Protein AF-A0A1D1VV83-F1 (afdb_monomer)

Nearest PDB structures (foldseek):
  3kta-assembly1_A  TM=8.709E-01  e=7.675E-10  Pyrococcus furiosus

Solvent-accessible surface area (backbone atoms only — not comparable to full-atom values): 13762 Å² total; per-residue (Å²): 140,79,90,82,88,80,77,77,85,80,78,67,92,72,84,72,84,72,80,82,75,82,77,78,80,78,82,62,55,94,58,70,50,73,47,36,58,42,34,39,37,45,25,28,38,53,75,46,58,59,68,63,63,60,100,81,53,92,64,77,71,81,64,49,78,46,78,49,59,48,81,75,76,87,90,84,78,68,89,88,76,33,69,67,48,53,55,47,48,52,36,44,50,54,59,41,57,50,65,77,66,77,70,29,92,46,63,30,61,43,29,26,76,67,40,92,50,63,48,17,43,34,35,38,31,25,30,25,79,92,34,99,78,44,42,47,38,35,33,32,39,35,27,45,63,53,94,40,101,85,48,68,49,55,49,37,26,52,73,85,41,80,44,56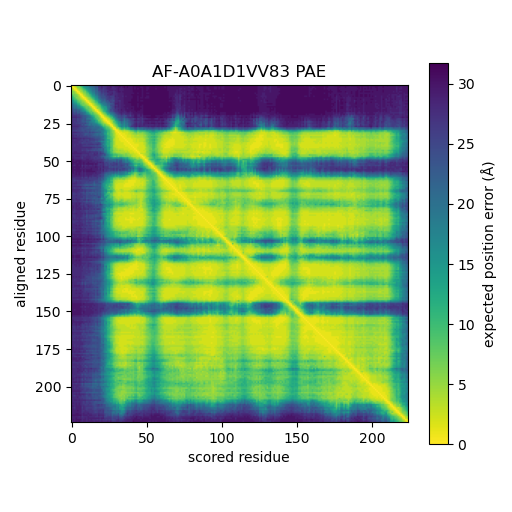,69,67,61,53,41,49,48,36,38,73,78,45,57,46,51,46,83,34,55,85,81,38,73,49,86,94,43,54,64,64,58,72,69,47,50,74,71,55,50,50,54,38,50,58,68,69,47,79,79,75,58,78,85,73,66,76,80,82,85,128

InterPro domains:
  IPR003395 RecF/RecN/SMC, N-terminal [PF02463] (66-184)
  IPR027417 P-loop containing nucleoside triphosphate hydrolase [G3DSA:3.40.50.300] (37-211)
  IPR027417 P-loop containing nucleoside triphosphate hydrolase [SSF52540] (37-205)

Organism: Ramazzottius varieornatus (NCBI:txid947166)

Sequence (224 aa):
MEEGNGTLPMEADDDVDTKGDIKLFIHSSPVFKKGAIKRLAIRNFLTFGETQPGPSSRKAPAPLYFYFEPSINIISGPNGFGKSSIVNAIALCCGSRAKFLRRGNVYGDLVKRGAGIDRAEIELTLHNPDHPKGQTRFARTIYRQSKNERTPNNEFFINGKPKKFHEYRARLKEEFRIVPENLSLFLLQDRIADLFDLKPFELLKCAEQSVPAPPPSLRRGFAA

Secondary structure (DSSP, 8-state):
------------------TT---------SSPPTT-EEEEEEESBTTBS-S---TT--SPPPPEEEE--SS-------TTSSHHHHHHHHHHHTT--GGGGTS-SSGGGGBPSSSS--EEEEEEEEE-TTSTTSEEEEEEEEESS-SSTTS-SEEEEETTEEE-HHHHHHHHHHHH---TT-TTT---GGGHHHHHTS-HHHHHHHHHHHSPPPPGGGGSSS--

pLDDT: mean 76.12, std 19.25, range [31.31, 97.62]

Foldseek 3Di:
DDDDDDDDPPPDPPPPPPDDDDPPPPPFPQDADFFRWAKKWKFQFDLDYDLDDDPPDPDGTGTDMDGDGTDDDDDDDDPPNCPLSVLVLVLVLLLDDPVVSVQDPALLSGGHPNRPDQKMKMKIWGQDCPDPVRIKIKMKMAGNDPPDPPRPRMWIDIPNHTDDSVVSNCCSCVRNLRDCPLCVRHPRPVCPVVLVVDDPVSPVVSVCSVDPDPDPVVVPDPDD

Mean predicted aligned error: 12.55 Å

Structure (mmCIF, N/CA/C/O backbone):
data_AF-A0A1D1VV83-F1
#
_entry.id   AF-A0A1D1VV83-F1
#
loop_
_atom_site.group_PDB
_atom_site.id
_atom_site.type_symbol
_atom_site.label_atom_id
_atom_site.label_alt_id
_atom_site.label_comp_id
_atom_site.label_asym_id
_atom_site.label_entity_id
_atom_site.label_seq_id
_atom_site.pdbx_PDB_ins_code
_atom_site.Cartn_x
_atom_site.Cartn_y
_atom_site.Cartn_z
_atom_site.occupancy
_atom_site.B_iso_or_equiv
_atom_site.auth_seq_id
_atom_site.auth_comp_id
_atom_site.auth_asym_id
_atom_site.auth_atom_id
_atom_site.pdbx_PDB_model_num
ATOM 1 N N . MET A 1 1 ? -65.535 -6.261 43.748 1.00 35.44 1 MET A N 1
ATOM 2 C CA . MET A 1 1 ? -65.560 -7.655 43.261 1.00 35.44 1 MET A CA 1
ATOM 3 C C . MET A 1 1 ? -65.088 -7.597 41.823 1.00 35.44 1 MET A C 1
ATOM 5 O O . MET A 1 1 ? -65.710 -6.863 41.073 1.00 35.44 1 MET A O 1
ATOM 9 N N . GLU A 1 2 ? -64.007 -8.192 41.350 1.00 35.69 2 GLU A N 1
ATOM 10 C CA . GLU A 1 2 ? -62.918 -9.054 41.842 1.00 35.69 2 GLU A CA 1
ATOM 11 C C . GLU A 1 2 ? -61.908 -8.999 40.668 1.00 35.69 2 GLU A C 1
ATOM 13 O O . GLU A 1 2 ? -62.325 -8.960 39.513 1.00 35.69 2 GLU A O 1
ATOM 18 N N . GLU A 1 3 ? -60.667 -8.574 40.897 1.00 31.31 3 GLU A N 1
ATOM 19 C CA . GLU A 1 3 ? -59.448 -9.399 40.762 1.00 31.31 3 GLU A CA 1
ATOM 20 C C . GLU A 1 3 ? -59.402 -10.409 39.600 1.00 31.31 3 GLU A C 1
ATOM 22 O O . GLU A 1 3 ? -60.257 -11.280 39.483 1.00 31.31 3 GLU A O 1
ATOM 27 N N . GLY A 1 4 ? -58.311 -10.373 38.820 1.00 32.44 4 GLY A N 1
ATOM 28 C CA . GLY A 1 4 ? -57.898 -11.540 38.036 1.00 32.44 4 GLY A CA 1
ATOM 29 C C . GLY A 1 4 ? -57.094 -11.265 36.769 1.00 32.44 4 GLY A C 1
ATOM 30 O O . GLY A 1 4 ? -57.664 -11.181 35.694 1.00 32.44 4 GLY A O 1
ATOM 31 N N . ASN A 1 5 ? -55.769 -11.180 36.931 1.00 31.66 5 ASN A N 1
ATOM 32 C CA . ASN A 1 5 ? -54.726 -11.801 36.102 1.00 31.66 5 ASN A CA 1
ATOM 33 C C . ASN A 1 5 ? -54.963 -12.060 34.602 1.00 31.66 5 ASN A C 1
ATOM 35 O O . ASN A 1 5 ? -55.835 -12.832 34.219 1.00 31.66 5 ASN A O 1
ATOM 39 N N . GLY A 1 6 ? -53.951 -11.695 33.811 1.00 33.12 6 GLY A N 1
ATOM 40 C CA . GLY A 1 6 ? -53.434 -12.649 32.831 1.00 33.12 6 GLY A CA 1
ATOM 41 C C . GLY A 1 6 ? -53.056 -12.072 31.479 1.00 33.12 6 GLY A C 1
ATOM 42 O O . GLY A 1 6 ? -53.901 -11.900 30.615 1.00 33.12 6 GLY A O 1
ATOM 43 N N . THR A 1 7 ? -51.740 -11.958 31.299 1.00 37.47 7 THR A N 1
ATOM 44 C CA . THR A 1 7 ? -51.057 -12.414 30.082 1.00 37.47 7 THR A CA 1
ATOM 45 C C . THR A 1 7 ? -51.152 -11.485 28.869 1.00 37.47 7 THR A C 1
ATOM 47 O O . THR A 1 7 ? -52.149 -11.413 28.159 1.00 37.47 7 THR A O 1
ATOM 50 N N . LEU A 1 8 ? -50.023 -10.810 28.613 1.00 38.12 8 LEU A N 1
ATOM 51 C CA . LEU A 1 8 ? -49.621 -10.307 27.297 1.00 38.12 8 LEU A CA 1
ATOM 52 C C . LEU A 1 8 ? -50.021 -11.314 26.207 1.00 38.12 8 LEU A C 1
ATOM 54 O O . LEU A 1 8 ? -49.712 -12.496 26.379 1.00 38.12 8 LEU A O 1
ATOM 58 N N . PRO A 1 9 ? -50.623 -10.905 25.080 1.00 36.91 9 PRO A N 1
ATOM 59 C CA . PRO A 1 9 ? -50.697 -11.800 23.944 1.00 36.91 9 PRO A CA 1
ATOM 60 C C . PRO A 1 9 ? -49.264 -12.050 23.453 1.00 36.91 9 PRO A C 1
ATOM 62 O O . PRO A 1 9 ? -48.633 -11.204 22.825 1.00 36.91 9 PRO A O 1
ATOM 65 N N . MET A 1 10 ? -48.742 -13.224 23.813 1.00 43.03 10 MET A N 1
ATOM 66 C CA . MET A 1 10 ? -47.776 -13.962 23.012 1.00 43.03 10 MET A CA 1
ATOM 67 C C . MET A 1 10 ? -48.490 -14.270 21.696 1.00 43.03 10 MET A C 1
ATOM 69 O O . MET A 1 10 ? -49.176 -15.285 21.577 1.00 43.03 10 MET A O 1
ATOM 73 N N . GLU A 1 11 ? -48.417 -13.342 20.744 1.00 38.84 11 GLU A N 1
ATOM 74 C CA . GLU A 1 11 ? -48.731 -13.665 19.360 1.00 38.84 11 GLU A CA 1
ATOM 75 C C . GLU A 1 11 ? -47.598 -14.545 18.842 1.00 38.84 11 GLU A C 1
ATOM 77 O O . GLU A 1 11 ? -46.477 -14.090 18.629 1.00 38.84 11 GLU A O 1
ATOM 82 N N . ALA A 1 12 ? -47.939 -15.832 18.820 1.00 37.75 12 ALA A N 1
ATOM 83 C CA . ALA A 1 12 ? -47.386 -16.941 18.069 1.00 37.75 12 ALA A CA 1
ATOM 84 C C . ALA A 1 12 ? -46.067 -16.673 17.330 1.00 37.75 12 ALA A C 1
ATOM 86 O O . ALA A 1 12 ? -46.010 -15.943 16.339 1.00 37.75 12 ALA A O 1
ATOM 87 N N . ASP A 1 13 ? -45.046 -17.414 17.762 1.00 39.75 13 ASP A N 1
ATOM 88 C CA . ASP A 1 13 ? -44.068 -18.014 16.861 1.00 39.75 13 ASP A CA 1
ATOM 89 C C . ASP A 1 13 ? -44.815 -18.820 15.783 1.00 39.75 13 ASP A C 1
ATOM 91 O O . ASP A 1 13 ? -44.978 -20.035 15.883 1.00 39.75 13 ASP A O 1
ATOM 95 N N . ASP A 1 14 ? -45.296 -18.133 14.752 1.00 38.03 14 ASP A N 1
ATOM 96 C CA . ASP A 1 14 ? -45.554 -18.753 13.466 1.00 38.03 14 ASP A CA 1
ATOM 97 C C . ASP A 1 14 ? -44.249 -18.672 12.675 1.00 38.03 14 ASP A C 1
ATOM 99 O O . ASP A 1 14 ? -43.983 -17.734 11.916 1.00 38.03 14 ASP A O 1
ATOM 103 N N . ASP A 1 15 ? -43.424 -19.698 12.897 1.00 45.00 15 ASP A N 1
ATOM 104 C CA . ASP A 1 15 ? -42.410 -20.174 11.964 1.00 45.00 15 ASP A CA 1
ATOM 105 C C . ASP A 1 15 ? -43.077 -20.426 10.601 1.00 45.00 15 ASP A C 1
ATOM 107 O O . ASP A 1 15 ? -43.450 -21.543 10.233 1.00 45.00 15 ASP A O 1
ATOM 111 N N . VAL A 1 16 ? -43.229 -19.363 9.815 1.00 43.12 16 VAL A N 1
ATOM 112 C CA . VAL A 1 16 ? -43.424 -19.476 8.376 1.00 43.12 16 VAL A CA 1
ATOM 113 C C . VAL A 1 16 ? -42.043 -19.445 7.750 1.00 43.12 16 VAL A C 1
ATOM 115 O O . VAL A 1 16 ? -41.489 -18.402 7.397 1.00 43.12 16 VAL A O 1
ATOM 118 N N . ASP A 1 17 ? -41.497 -20.651 7.618 1.00 46.97 17 ASP A N 1
ATOM 119 C CA . ASP A 1 17 ? -40.389 -20.996 6.738 1.00 46.97 17 ASP A CA 1
ATOM 120 C C . ASP A 1 17 ? -40.782 -20.705 5.276 1.00 46.97 17 ASP A C 1
ATOM 122 O O . ASP A 1 17 ? -41.102 -21.583 4.472 1.00 46.97 17 ASP A O 1
ATOM 126 N N . THR A 1 18 ? -40.785 -19.423 4.913 1.00 41.69 18 THR A N 1
ATOM 127 C CA . THR A 1 18 ? -40.676 -18.988 3.522 1.00 41.69 18 THR A CA 1
ATOM 128 C C . THR A 1 18 ? -39.203 -18.899 3.163 1.00 41.69 18 THR A C 1
ATOM 130 O O . THR A 1 18 ? -38.552 -17.867 3.315 1.00 41.69 18 THR A O 1
ATOM 133 N N . LYS A 1 19 ? -38.693 -20.036 2.685 1.00 38.94 19 LYS A N 1
ATOM 134 C CA . LYS A 1 19 ? -37.565 -20.181 1.761 1.00 38.94 19 LYS A CA 1
ATOM 135 C C . LYS A 1 19 ? -37.058 -18.856 1.170 1.00 38.94 19 LYS A C 1
ATOM 137 O O . LYS A 1 19 ? -37.654 -18.307 0.250 1.00 38.94 19 LYS A O 1
ATOM 142 N N . GLY A 1 20 ? -35.845 -18.487 1.568 1.00 44.41 20 GLY A N 1
ATOM 143 C CA . GLY A 1 20 ? -34.803 -18.226 0.575 1.00 44.41 20 GLY A CA 1
ATOM 144 C C . GLY A 1 20 ? -34.659 -16.819 0.002 1.00 44.41 20 GLY A C 1
ATOM 145 O O . GLY A 1 20 ? -33.960 -16.691 -1.000 1.00 44.41 20 GLY A O 1
ATOM 146 N N . ASP A 1 21 ? -35.194 -15.772 0.627 1.00 39.47 21 ASP A N 1
ATOM 147 C CA . ASP A 1 21 ? -34.816 -14.409 0.244 1.00 39.47 21 ASP A CA 1
ATOM 148 C C . ASP A 1 21 ? -33.575 -13.955 1.015 1.00 39.47 21 ASP A C 1
ATOM 150 O O . ASP A 1 21 ? -33.613 -13.568 2.186 1.00 39.47 21 ASP A O 1
ATOM 154 N N . ILE A 1 22 ? -32.434 -13.992 0.325 1.00 38.09 22 ILE A N 1
ATOM 155 C CA . ILE A 1 22 ? -31.203 -13.333 0.756 1.00 38.09 22 ILE A CA 1
ATOM 156 C C . ILE A 1 22 ? -31.513 -11.840 0.921 1.00 38.09 22 ILE A C 1
ATOM 158 O O . ILE A 1 22 ? -31.522 -11.076 -0.044 1.00 38.09 22 ILE A O 1
ATOM 162 N N . LYS A 1 23 ? -31.735 -11.395 2.160 1.00 38.69 23 LYS A N 1
ATOM 163 C CA . LYS A 1 23 ? -31.746 -9.968 2.487 1.00 38.69 23 LYS A CA 1
ATOM 164 C C . LYS A 1 23 ? -30.324 -9.432 2.388 1.00 38.69 23 LYS A C 1
ATOM 166 O O . LYS A 1 23 ? -29.506 -9.580 3.295 1.00 38.69 23 LYS A O 1
ATOM 171 N N . LEU A 1 24 ? -30.033 -8.785 1.265 1.00 35.03 24 LEU A N 1
ATOM 172 C CA . LEU A 1 24 ? -28.814 -8.016 1.079 1.00 35.03 24 LEU A CA 1
ATOM 173 C C . LEU A 1 24 ? -28.910 -6.720 1.898 1.00 35.03 24 LEU A C 1
ATOM 175 O O . LEU A 1 24 ? -29.424 -5.704 1.433 1.00 35.03 24 LEU A O 1
ATOM 179 N N . PHE A 1 25 ? -28.396 -6.736 3.127 1.00 38.78 25 PHE A N 1
ATOM 180 C CA . PHE A 1 25 ? -28.171 -5.509 3.889 1.00 38.78 25 PHE A CA 1
ATOM 181 C C . PHE A 1 25 ? -26.969 -4.759 3.299 1.00 38.78 25 PHE A C 1
ATOM 183 O O . PHE A 1 25 ? -25.840 -4.880 3.775 1.00 38.78 25 PHE A O 1
ATOM 190 N N . ILE A 1 26 ? -27.190 -3.966 2.247 1.00 48.00 26 ILE A N 1
ATOM 191 C CA . ILE A 1 26 ? -26.199 -2.979 1.811 1.00 48.00 26 ILE A CA 1
ATOM 192 C C . ILE A 1 26 ? -26.234 -1.817 2.808 1.00 48.00 26 ILE A C 1
ATOM 194 O O . ILE A 1 26 ? -26.957 -0.842 2.622 1.00 48.00 26 ILE A O 1
ATOM 198 N N . HIS A 1 27 ? -25.421 -1.874 3.862 1.00 42.69 27 HIS A N 1
ATOM 199 C CA . HIS A 1 27 ? -25.072 -0.659 4.598 1.00 42.69 27 HIS A CA 1
ATOM 200 C C . HIS A 1 27 ? -23.948 0.067 3.844 1.00 42.69 27 HIS A C 1
ATOM 202 O O . HIS A 1 27 ? -22.777 0.042 4.230 1.00 42.69 27 HIS A O 1
ATOM 208 N N . SER A 1 28 ? -24.287 0.677 2.706 1.00 49.62 28 SER A N 1
ATOM 209 C CA . SER A 1 28 ? -23.385 1.614 2.041 1.00 49.62 28 SER A CA 1
ATOM 210 C C . SER A 1 28 ? -23.652 2.990 2.622 1.00 49.62 28 SER A C 1
ATOM 212 O O . SER A 1 28 ? -24.676 3.609 2.350 1.00 49.62 28 SER A O 1
ATOM 214 N N . SER A 1 29 ? -22.731 3.477 3.449 1.00 56.69 29 SER A N 1
ATOM 215 C CA . SER A 1 29 ? -22.617 4.922 3.562 1.00 56.69 29 SER A CA 1
ATOM 216 C C . SER A 1 29 ? -22.093 5.401 2.204 1.00 56.69 29 SER A C 1
ATOM 218 O O . SER A 1 29 ? -21.021 4.943 1.805 1.00 56.69 29 SER A O 1
ATOM 220 N N . PRO A 1 30 ? -22.773 6.324 1.499 1.00 67.75 30 PRO A N 1
ATOM 221 C CA . PRO A 1 30 ? -22.247 6.901 0.257 1.00 67.75 30 PRO A CA 1
ATOM 222 C C . PRO A 1 30 ? -20.969 7.728 0.496 1.00 67.75 30 PRO A C 1
ATOM 224 O O . PRO A 1 30 ? -20.377 8.275 -0.432 1.00 67.75 30 PRO A O 1
ATOM 227 N N . VAL A 1 31 ? -20.541 7.851 1.754 1.00 83.75 31 VAL A N 1
ATOM 228 C CA . VAL A 1 31 ? -19.418 8.664 2.184 1.00 83.75 31 VAL A CA 1
ATOM 229 C C . VAL A 1 31 ? -18.209 7.771 2.431 1.00 83.75 31 VAL A C 1
ATOM 231 O O . VAL A 1 31 ? -18.251 6.800 3.189 1.00 83.75 31 VAL A O 1
ATOM 234 N N . PHE A 1 32 ? -17.082 8.137 1.824 1.00 87.19 32 PHE A N 1
ATOM 235 C CA . PHE A 1 32 ? -15.803 7.520 2.146 1.00 87.19 32 PHE A CA 1
ATOM 236 C C . PHE A 1 32 ? -15.464 7.768 3.620 1.00 87.19 32 PHE A C 1
ATOM 238 O O . PHE A 1 32 ? -15.414 8.906 4.078 1.00 87.19 32 PHE A O 1
ATOM 245 N N . LYS A 1 33 ? -15.161 6.703 4.365 1.00 89.88 33 LYS A N 1
ATOM 246 C CA . LYS A 1 33 ? -14.557 6.834 5.697 1.00 89.88 33 LYS A CA 1
ATOM 247 C C . LYS A 1 33 ? -13.095 7.264 5.558 1.00 89.88 33 LYS A C 1
ATOM 249 O O . LYS A 1 33 ? -12.442 6.963 4.555 1.00 89.88 33 LYS A O 1
ATOM 254 N N . LYS A 1 34 ? -12.553 7.960 6.561 1.00 90.94 34 LYS A N 1
ATOM 255 C CA . LYS A 1 34 ? -11.120 8.293 6.596 1.00 90.94 34 LYS A CA 1
ATOM 256 C C . LYS A 1 34 ? -10.286 7.014 6.449 1.00 90.94 34 LYS A C 1
ATOM 258 O O . LYS A 1 34 ? -10.561 6.020 7.112 1.00 90.94 34 LYS A O 1
ATOM 263 N N . GLY A 1 35 ? -9.288 7.041 5.568 1.00 90.94 35 GLY A N 1
ATOM 264 C CA . GLY A 1 35 ? -8.449 5.882 5.249 1.00 90.94 35 GLY A CA 1
ATOM 265 C C . GLY A 1 35 ? -9.022 4.936 4.195 1.00 90.94 35 GLY A C 1
ATOM 266 O O . GLY A 1 35 ? -8.301 4.046 3.755 1.00 90.94 35 GLY A O 1
ATOM 267 N N . ALA A 1 36 ? -10.258 5.142 3.728 1.00 92.38 36 ALA A N 1
ATOM 268 C CA . ALA A 1 36 ? -10.792 4.377 2.608 1.00 92.38 36 ALA A CA 1
ATOM 269 C C . ALA A 1 36 ? -9.961 4.626 1.341 1.00 92.38 36 ALA A C 1
ATOM 271 O O . ALA A 1 36 ? -9.598 5.764 1.024 1.00 92.38 36 ALA A O 1
ATOM 272 N N . ILE A 1 37 ? -9.658 3.556 0.613 1.00 94.81 37 ILE A N 1
ATOM 273 C CA . ILE A 1 37 ? -8.938 3.638 -0.655 1.00 94.81 37 ILE A CA 1
ATOM 274 C C . ILE A 1 37 ? -9.904 4.205 -1.694 1.00 94.81 37 ILE A C 1
ATOM 276 O O . ILE A 1 37 ? -10.987 3.669 -1.874 1.00 94.81 37 ILE A O 1
ATOM 280 N N . LYS A 1 38 ? -9.507 5.282 -2.375 1.00 94.25 38 LYS A N 1
ATOM 281 C CA . LYS A 1 38 ? -10.248 5.855 -3.511 1.00 94.25 38 LYS A CA 1
ATOM 282 C C . LYS A 1 38 ? -9.685 5.407 -4.848 1.00 94.25 38 LYS A C 1
ATOM 284 O O . LYS A 1 38 ? -10.415 5.226 -5.817 1.00 94.25 38 LYS A O 1
ATOM 289 N N . ARG A 1 39 ? -8.358 5.285 -4.921 1.00 96.12 39 ARG A N 1
ATOM 290 C CA . ARG A 1 39 ? -7.656 4.983 -6.167 1.00 96.12 39 ARG A CA 1
ATOM 291 C C . ARG A 1 39 ? -6.362 4.235 -5.910 1.00 96.12 39 ARG A C 1
ATOM 293 O O . ARG A 1 39 ? -5.620 4.585 -4.993 1.00 96.12 39 ARG A O 1
ATOM 300 N N . LEU A 1 40 ? -6.059 3.288 -6.784 1.00 96.56 40 LEU A N 1
ATOM 301 C CA . LEU A 1 40 ? -4.761 2.637 -6.895 1.00 96.56 40 LEU A CA 1
ATOM 302 C C . LEU A 1 40 ? -4.226 2.853 -8.311 1.00 96.56 40 LEU A C 1
ATOM 304 O O . LEU A 1 40 ? -4.942 2.624 -9.280 1.00 96.56 40 LEU A O 1
ATOM 308 N N . ALA A 1 41 ? -2.979 3.289 -8.433 1.00 95.38 41 ALA A N 1
ATOM 309 C CA . ALA A 1 41 ? -2.259 3.345 -9.695 1.00 95.38 41 ALA A CA 1
ATOM 310 C C . ALA A 1 41 ? -1.064 2.388 -9.632 1.00 95.38 41 ALA A C 1
ATOM 312 O O . ALA A 1 41 ? -0.294 2.423 -8.671 1.00 95.38 41 ALA A O 1
ATOM 313 N N . ILE A 1 42 ? -0.917 1.532 -10.641 1.00 93.62 42 ILE A N 1
ATOM 314 C CA . ILE A 1 42 ? 0.143 0.520 -10.712 1.00 93.62 42 ILE A CA 1
ATOM 315 C C . ILE A 1 42 ? 0.927 0.683 -12.010 1.00 93.62 42 ILE A C 1
ATOM 317 O O . ILE A 1 42 ? 0.347 0.782 -13.090 1.00 93.62 42 ILE A O 1
ATOM 321 N N . ARG A 1 43 ? 2.256 0.633 -11.917 1.00 90.75 43 ARG A N 1
ATOM 322 C CA . ARG A 1 43 ? 3.161 0.654 -13.065 1.00 90.75 43 ARG A CA 1
ATOM 323 C C . ARG A 1 43 ? 4.251 -0.401 -12.922 1.00 90.75 43 ARG A C 1
ATOM 325 O O . ARG A 1 43 ? 4.972 -0.409 -11.927 1.00 90.75 43 ARG A O 1
ATOM 332 N N . ASN A 1 44 ? 4.410 -1.229 -13.955 1.00 89.81 44 ASN A N 1
ATOM 333 C CA . ASN A 1 44 ? 5.514 -2.188 -14.099 1.00 89.81 44 ASN A CA 1
ATOM 334 C C . ASN A 1 44 ? 5.707 -3.129 -12.885 1.00 89.81 44 ASN A C 1
ATOM 336 O O . ASN A 1 44 ? 6.826 -3.424 -12.467 1.00 89.81 44 ASN A O 1
ATOM 340 N N . PHE A 1 45 ? 4.602 -3.589 -12.301 1.00 89.12 45 PHE A N 1
ATOM 341 C CA . PHE A 1 45 ? 4.562 -4.375 -11.073 1.00 89.12 45 PHE A CA 1
ATOM 342 C C . PHE A 1 45 ? 3.957 -5.760 -11.323 1.00 89.12 45 PHE A C 1
ATOM 344 O O . PHE A 1 45 ? 2.793 -5.872 -11.716 1.00 89.12 45 PHE A O 1
ATOM 351 N N . LEU A 1 46 ? 4.724 -6.816 -11.040 1.00 87.19 46 LEU A N 1
ATOM 352 C CA . LEU A 1 46 ? 4.335 -8.218 -11.228 1.00 87.19 46 LEU A CA 1
ATOM 353 C C . LEU A 1 46 ? 3.684 -8.466 -12.604 1.00 87.19 46 LEU A C 1
ATOM 355 O O . LEU A 1 46 ? 4.337 -8.381 -13.640 1.00 87.19 46 LEU A O 1
ATOM 359 N N . THR A 1 47 ? 2.389 -8.780 -12.621 1.00 85.06 47 THR A N 1
ATOM 360 C CA . THR A 1 47 ? 1.613 -9.070 -13.831 1.00 85.06 47 THR A CA 1
ATOM 361 C C . THR A 1 47 ? 1.380 -7.813 -14.681 1.00 85.06 47 THR A C 1
ATOM 363 O O . THR A 1 47 ? 1.283 -7.901 -15.907 1.00 85.06 47 THR A O 1
ATOM 366 N N . PHE A 1 48 ? 1.337 -6.635 -14.054 1.00 84.12 48 PHE A N 1
ATOM 367 C CA . PHE A 1 48 ? 0.915 -5.379 -14.669 1.00 84.12 48 PHE A CA 1
ATOM 368 C C . PHE A 1 48 ? 2.098 -4.590 -15.238 1.00 84.12 48 PHE A C 1
ATOM 370 O O . PHE A 1 48 ? 2.985 -4.150 -14.511 1.00 84.12 48 PHE A O 1
ATOM 377 N N . GLY A 1 49 ? 2.096 -4.375 -16.551 1.00 73.88 49 GLY A N 1
ATOM 378 C CA . GLY A 1 49 ? 3.092 -3.583 -17.278 1.00 73.88 49 GLY A CA 1
ATOM 379 C C . GLY A 1 49 ? 3.175 -4.011 -18.741 1.00 73.88 49 GLY A C 1
ATOM 380 O O . GLY A 1 49 ? 2.776 -5.128 -19.075 1.00 73.88 49 GLY A O 1
ATOM 381 N N . GLU A 1 50 ? 3.669 -3.133 -19.607 1.00 64.56 50 GLU A N 1
ATOM 382 C CA . GLU A 1 50 ? 3.842 -3.431 -21.033 1.00 64.56 50 GLU A CA 1
ATOM 383 C C . GLU A 1 50 ? 4.979 -4.439 -21.239 1.00 64.56 50 GLU A C 1
ATOM 385 O O . GLU A 1 50 ? 6.043 -4.329 -20.631 1.00 64.56 50 GLU A O 1
ATOM 390 N N . THR A 1 51 ? 4.738 -5.452 -22.071 1.00 55.25 51 THR A N 1
ATOM 391 C CA . THR A 1 51 ? 5.704 -6.530 -22.338 1.00 55.25 51 THR A CA 1
ATOM 392 C C . THR A 1 51 ? 6.630 -6.207 -23.513 1.00 55.25 51 THR A C 1
ATOM 394 O O . THR A 1 51 ? 7.617 -6.907 -23.705 1.00 55.25 51 THR A O 1
ATOM 397 N N . GLN A 1 52 ? 6.337 -5.159 -24.289 1.00 51.66 52 GLN A N 1
ATOM 398 C CA . GLN A 1 52 ? 7.196 -4.688 -25.371 1.00 51.66 52 GLN A CA 1
ATOM 399 C C . GLN A 1 52 ? 7.176 -3.157 -25.432 1.00 51.66 52 GLN A C 1
ATOM 401 O O . GLN A 1 52 ? 6.127 -2.584 -25.731 1.00 51.66 52 GLN A O 1
ATOM 406 N N . PRO A 1 53 ? 8.303 -2.471 -25.177 1.00 52.72 53 PRO A N 1
ATOM 407 C CA . PRO A 1 53 ? 8.442 -1.102 -25.634 1.00 52.72 53 PRO A CA 1
ATOM 408 C C . PRO A 1 53 ? 8.455 -1.136 -27.166 1.00 52.72 53 PRO A C 1
ATOM 410 O O . PRO A 1 53 ? 9.301 -1.796 -27.768 1.00 52.72 53 PRO A O 1
ATOM 413 N N . GLY A 1 54 ? 7.515 -0.447 -27.817 1.00 52.72 54 GLY A N 1
ATOM 414 C CA . GLY A 1 54 ? 7.637 -0.194 -29.253 1.00 52.72 54 GLY A CA 1
ATOM 415 C C . GLY A 1 54 ? 8.996 0.466 -29.552 1.00 52.72 54 GLY A C 1
ATOM 416 O O . GLY A 1 54 ? 9.501 1.202 -28.695 1.00 52.72 54 GLY A O 1
ATOM 417 N N . PRO A 1 55 ? 9.587 0.250 -30.742 1.00 52.59 55 PRO A N 1
ATOM 418 C CA . PRO A 1 55 ? 10.982 0.593 -31.068 1.00 52.59 55 PRO A CA 1
ATOM 419 C C . PRO A 1 55 ? 11.365 2.079 -30.905 1.00 52.59 55 PRO A C 1
ATOM 421 O O . PRO A 1 55 ? 12.536 2.429 -31.021 1.00 52.59 55 PRO A O 1
ATOM 424 N N . SER A 1 56 ? 10.412 2.963 -30.595 1.00 51.28 56 SER A N 1
ATOM 425 C CA . SER A 1 56 ? 10.622 4.407 -30.439 1.00 51.28 56 SER A CA 1
ATOM 426 C C . SER A 1 56 ? 10.213 4.985 -29.074 1.00 51.28 56 SER A C 1
ATOM 428 O O . SER A 1 56 ? 10.329 6.193 -28.875 1.00 51.28 56 SER A O 1
ATOM 430 N N . SER A 1 57 ? 9.753 4.186 -28.104 1.00 50.88 57 SER A N 1
ATOM 431 C CA . SER A 1 57 ? 9.204 4.738 -26.856 1.00 50.88 57 SER A CA 1
ATOM 432 C C . SER A 1 57 ? 10.177 4.641 -25.674 1.00 50.88 57 SER A C 1
ATOM 434 O O . SER A 1 57 ? 10.152 3.691 -24.900 1.00 50.88 57 SER A O 1
ATOM 436 N N . ARG A 1 58 ? 10.984 5.693 -25.449 1.00 53.81 58 ARG A N 1
ATOM 437 C CA . ARG A 1 58 ? 11.613 5.972 -24.130 1.00 53.81 58 ARG A CA 1
ATOM 438 C C . ARG A 1 58 ? 10.586 6.401 -23.066 1.00 53.81 58 ARG A C 1
ATOM 440 O O . ARG A 1 58 ? 10.959 6.780 -21.955 1.00 53.81 58 ARG A O 1
ATOM 447 N N . LYS A 1 59 ? 9.294 6.430 -23.405 1.00 58.69 59 LYS A N 1
ATOM 448 C CA . LYS A 1 59 ? 8.228 6.872 -22.512 1.00 58.69 59 LYS A CA 1
ATOM 449 C C . LYS A 1 59 ? 7.848 5.703 -21.613 1.00 58.69 59 LYS A C 1
ATOM 451 O O . LYS A 1 59 ? 7.443 4.653 -22.095 1.00 58.69 59 LYS A O 1
ATOM 456 N N . ALA A 1 60 ? 7.984 5.891 -20.304 1.00 61.06 60 ALA A N 1
ATOM 457 C CA . ALA A 1 60 ? 7.561 4.883 -19.342 1.00 61.06 60 ALA A CA 1
ATOM 458 C C . ALA A 1 60 ? 6.063 4.539 -19.552 1.00 61.06 60 ALA A C 1
ATOM 460 O O . ALA A 1 60 ? 5.270 5.457 -19.795 1.00 61.06 60 ALA A O 1
ATOM 461 N N . PRO A 1 61 ? 5.660 3.259 -19.428 1.00 67.56 61 PRO A N 1
ATOM 462 C CA . PRO A 1 61 ? 4.326 2.768 -19.780 1.00 67.56 61 PRO A CA 1
ATOM 463 C C . PRO A 1 61 ? 3.258 3.496 -18.974 1.00 67.56 61 PRO A C 1
ATOM 465 O O . PRO A 1 61 ? 3.532 3.926 -17.852 1.00 67.56 61 PRO A O 1
ATOM 468 N N . ALA A 1 62 ? 2.057 3.678 -19.511 1.00 79.44 62 ALA A N 1
ATOM 469 C CA . ALA A 1 62 ? 1.000 4.345 -18.753 1.00 79.44 62 ALA A CA 1
ATOM 470 C C . ALA A 1 62 ? 0.674 3.552 -17.465 1.00 79.44 62 ALA A C 1
ATOM 472 O O . ALA A 1 62 ? 0.702 2.319 -17.478 1.00 79.44 62 ALA A O 1
ATOM 473 N N . PRO A 1 63 ? 0.410 4.221 -16.329 1.00 85.44 63 PRO A N 1
ATOM 474 C CA . PRO A 1 63 ? -0.051 3.529 -15.133 1.00 85.44 63 PRO A CA 1
ATOM 475 C C . PRO A 1 63 ? -1.464 2.970 -15.344 1.00 85.44 63 PRO A C 1
ATOM 477 O O . PRO A 1 63 ? -2.321 3.616 -15.945 1.00 85.44 63 PRO A O 1
ATOM 480 N N . LEU A 1 64 ? -1.710 1.781 -14.798 1.00 90.19 64 LEU A N 1
ATOM 481 C CA . LEU A 1 64 ? -3.040 1.190 -14.713 1.00 90.19 64 LEU A CA 1
ATOM 482 C C . LEU A 1 64 ? -3.762 1.755 -13.487 1.00 90.19 64 LEU A C 1
ATOM 484 O O . LEU A 1 64 ? -3.222 1.686 -12.382 1.00 90.19 64 LEU A O 1
ATOM 488 N N . TYR A 1 65 ? -4.967 2.291 -13.679 1.00 92.00 65 TYR A N 1
ATOM 489 C CA . TYR A 1 65 ? -5.772 2.889 -12.614 1.00 92.00 65 TYR A CA 1
ATOM 490 C C . TYR A 1 65 ? -6.930 1.983 -12.199 1.00 92.00 65 TYR A C 1
ATOM 492 O O . TYR A 1 65 ? -7.672 1.485 -13.040 1.00 92.00 65 TYR A O 1
ATOM 500 N N . PHE A 1 66 ? -7.115 1.845 -10.889 1.00 93.19 66 PHE A N 1
ATOM 501 C CA . PHE A 1 66 ? -8.289 1.251 -10.261 1.00 93.19 66 PHE A CA 1
ATOM 502 C C . PHE A 1 66 ? -8.960 2.307 -9.393 1.00 93.19 66 PHE A C 1
ATOM 504 O O . PHE A 1 66 ? -8.283 2.969 -8.600 1.00 93.19 66 PHE A O 1
ATOM 511 N N . TYR A 1 67 ? -10.272 2.446 -9.535 1.00 94.06 67 TYR A N 1
ATOM 512 C CA . TYR A 1 67 ? -11.105 3.325 -8.724 1.00 94.06 67 TYR A CA 1
ATOM 513 C C . TYR A 1 67 ? -11.967 2.459 -7.816 1.00 94.06 67 TYR A C 1
ATOM 515 O O . TYR A 1 67 ? -12.455 1.415 -8.244 1.00 94.06 67 TYR A O 1
ATOM 523 N N . PHE A 1 68 ? -12.081 2.868 -6.559 1.00 92.88 68 PHE A N 1
ATOM 524 C CA . PHE A 1 68 ? -12.784 2.120 -5.527 1.00 92.88 68 PHE A CA 1
ATOM 525 C C . PHE A 1 68 ? -13.950 2.949 -5.010 1.00 92.88 68 PHE A C 1
ATOM 527 O O . PHE A 1 68 ? -13.813 4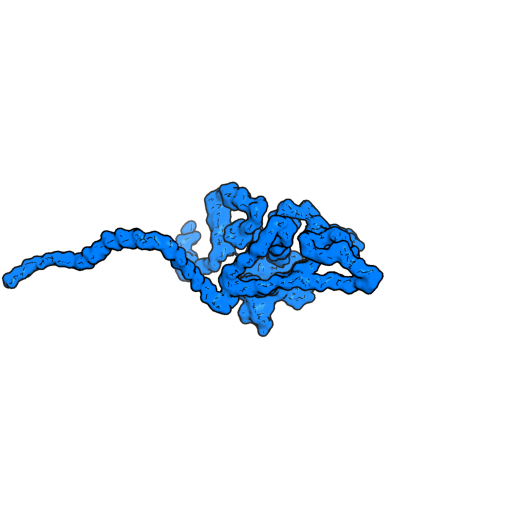.157 -4.807 1.00 92.88 68 PHE A O 1
ATOM 534 N N . GLU A 1 69 ? -15.060 2.272 -4.761 1.00 91.62 69 GLU A N 1
ATOM 535 C CA . GLU A 1 69 ? -16.266 2.830 -4.168 1.00 91.62 69 GLU A CA 1
ATOM 536 C C . GLU A 1 69 ? -16.243 2.725 -2.633 1.00 91.62 69 GLU A C 1
ATOM 538 O O . GLU A 1 69 ? -15.459 1.952 -2.064 1.00 91.62 69 GLU A O 1
ATOM 543 N N . PRO A 1 70 ? -17.080 3.499 -1.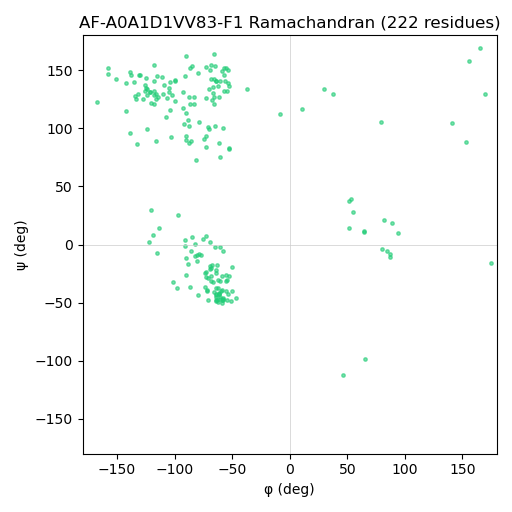921 1.00 88.75 70 PRO A N 1
ATOM 544 C CA . PRO A 1 70 ? -17.268 3.338 -0.486 1.00 88.75 70 PRO A CA 1
ATOM 545 C C . PRO A 1 70 ? -17.722 1.92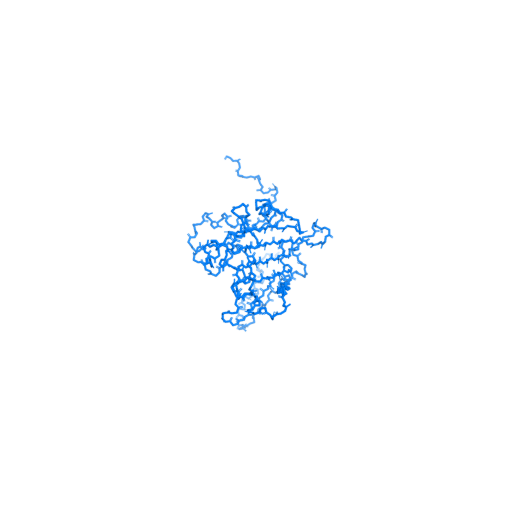0 -0.103 1.00 88.75 70 PRO A C 1
ATOM 547 O O . PRO A 1 70 ? -18.403 1.224 -0.853 1.00 88.75 70 PRO A O 1
ATOM 550 N N . SER A 1 71 ? -17.373 1.507 1.115 1.00 86.69 71 SER A N 1
ATOM 551 C CA . SER A 1 71 ? -17.703 0.194 1.681 1.00 86.69 71 SER A CA 1
ATOM 552 C C . SER A 1 71 ? -17.051 -0.994 0.957 1.00 86.69 71 SER A C 1
ATOM 554 O O . SER A 1 71 ? -15.904 -1.325 1.263 1.00 86.69 71 SER A O 1
ATOM 556 N N . ILE A 1 72 ? -17.764 -1.677 0.057 1.00 88.25 72 ILE A N 1
ATOM 557 C CA . ILE A 1 72 ? -17.374 -2.998 -0.463 1.00 88.25 72 ILE A CA 1
ATOM 558 C C . ILE A 1 72 ? -16.962 -2.883 -1.927 1.00 88.25 72 ILE A C 1
ATOM 560 O O . ILE A 1 72 ? -17.700 -2.362 -2.754 1.00 88.25 72 ILE A O 1
ATOM 564 N N . ASN A 1 73 ? -15.792 -3.435 -2.248 1.00 89.69 73 ASN A N 1
ATOM 565 C CA . ASN A 1 73 ? -15.266 -3.512 -3.606 1.00 89.69 73 ASN A CA 1
ATOM 566 C C . ASN A 1 73 ? -14.918 -4.963 -3.931 1.00 89.69 73 ASN A C 1
ATOM 568 O O . ASN A 1 73 ? -14.237 -5.622 -3.144 1.00 89.69 73 ASN A O 1
ATOM 572 N N . ILE A 1 74 ? -15.345 -5.451 -5.096 1.00 90.69 74 ILE A N 1
ATOM 573 C CA . ILE A 1 74 ? -15.095 -6.826 -5.538 1.00 90.69 74 ILE A CA 1
ATOM 574 C C . ILE A 1 74 ? -14.217 -6.793 -6.787 1.00 90.69 74 ILE A C 1
ATOM 576 O O . ILE A 1 74 ? -14.557 -6.161 -7.783 1.00 90.69 74 ILE A O 1
ATOM 580 N N . ILE A 1 75 ? -13.089 -7.505 -6.743 1.00 87.38 75 ILE A N 1
ATOM 581 C CA . ILE A 1 75 ? -12.196 -7.692 -7.890 1.00 87.38 75 ILE A CA 1
ATOM 582 C C . ILE A 1 75 ? -12.352 -9.131 -8.379 1.00 87.38 75 ILE A C 1
ATOM 584 O O . ILE A 1 75 ? -11.900 -10.068 -7.720 1.00 87.38 75 ILE A O 1
ATOM 588 N N . SER A 1 76 ? -12.957 -9.302 -9.554 1.00 88.50 76 SER A N 1
ATOM 589 C CA . SER A 1 76 ? -13.150 -10.605 -10.198 1.00 88.50 76 SER A CA 1
ATOM 590 C C . SER A 1 76 ? -12.433 -10.676 -11.549 1.00 88.50 76 SER A C 1
ATOM 592 O O . SER A 1 76 ? -12.156 -9.660 -12.180 1.00 88.50 76 SER A O 1
ATOM 594 N N . GLY A 1 77 ? -12.090 -11.888 -11.978 1.00 86.81 77 GLY A N 1
ATOM 595 C CA . GLY A 1 77 ? -11.414 -12.152 -13.248 1.00 86.81 77 GLY A CA 1
ATOM 596 C C . GLY A 1 77 ? -10.829 -13.566 -13.311 1.00 86.81 77 GLY A C 1
ATOM 597 O O . GLY A 1 77 ? -10.752 -14.238 -12.276 1.00 86.81 77 GLY A O 1
ATOM 598 N N . PRO A 1 78 ? -10.372 -14.038 -14.482 1.00 87.19 78 PRO A N 1
ATOM 599 C CA . PRO A 1 78 ? -9.860 -15.398 -14.630 1.00 87.19 78 PRO A CA 1
ATOM 600 C C . PRO A 1 78 ? -8.572 -15.648 -13.830 1.00 87.19 78 PRO A C 1
ATOM 602 O O . PRO A 1 78 ? -7.898 -14.726 -13.342 1.00 87.19 78 PRO A O 1
ATOM 605 N N . ASN A 1 79 ? -8.222 -16.918 -13.646 1.00 84.44 79 ASN A N 1
ATOM 606 C CA . ASN A 1 79 ? -6.973 -17.295 -12.984 1.00 84.44 79 ASN A CA 1
ATOM 607 C C . ASN A 1 79 ? -5.765 -16.827 -13.811 1.00 84.44 79 ASN A C 1
ATOM 609 O O . ASN A 1 79 ? -5.803 -16.828 -15.035 1.00 84.44 79 ASN A O 1
ATOM 613 N N . GLY A 1 80 ? -4.715 -16.347 -13.137 1.00 80.56 80 GLY A N 1
ATOM 614 C CA . GLY A 1 80 ? -3.510 -15.819 -13.796 1.00 80.56 80 GLY A CA 1
ATOM 615 C C . GLY A 1 80 ? -3.539 -14.330 -14.181 1.00 80.56 80 GLY A C 1
ATOM 616 O O . GLY A 1 80 ? -2.482 -13.763 -14.429 1.00 80.56 80 GLY A O 1
ATOM 617 N N . PHE A 1 81 ? -4.686 -13.640 -14.115 1.00 83.75 81 PHE A N 1
ATOM 618 C CA . PHE A 1 81 ? -4.811 -12.215 -14.500 1.00 83.75 81 PHE A CA 1
ATOM 619 C C . PHE A 1 81 ? -4.236 -11.201 -13.490 1.00 83.75 81 PHE A C 1
ATOM 621 O O . PHE A 1 81 ? -4.375 -9.993 -13.655 1.00 83.75 81 PHE A O 1
ATOM 628 N N . GLY A 1 82 ? -3.587 -11.665 -12.419 1.00 85.56 82 GLY A N 1
ATOM 629 C CA . GLY A 1 82 ? -2.923 -10.776 -11.461 1.00 85.56 82 GLY A CA 1
ATOM 630 C C . GLY A 1 82 ? -3.834 -10.149 -10.399 1.00 85.56 82 GLY A C 1
ATOM 631 O O . GLY A 1 82 ? -3.432 -9.173 -9.775 1.00 85.56 82 GLY A O 1
ATOM 632 N N . LYS A 1 83 ? -5.016 -10.715 -10.113 1.00 89.69 83 LYS A N 1
ATOM 633 C CA . LYS A 1 83 ? -5.899 -10.260 -9.010 1.00 89.69 83 LYS A CA 1
ATOM 634 C C . LYS A 1 83 ? -5.154 -10.156 -7.672 1.00 89.69 83 LYS A C 1
ATOM 636 O O . LYS A 1 83 ? -5.158 -9.119 -7.019 1.00 89.69 83 LYS A O 1
ATOM 641 N N . SER A 1 84 ? -4.413 -11.205 -7.317 1.00 87.88 84 SER A N 1
ATOM 642 C CA . SER A 1 84 ? -3.539 -11.227 -6.138 1.00 87.88 84 SER A CA 1
ATOM 643 C C . SER A 1 84 ? -2.417 -10.184 -6.217 1.00 87.88 84 SER A C 1
ATOM 645 O O . SER A 1 84 ? -1.979 -9.665 -5.196 1.00 87.88 84 SER A O 1
ATOM 647 N N . SER A 1 85 ? -1.952 -9.847 -7.425 1.00 88.88 85 SER A N 1
ATOM 648 C CA . SER A 1 85 ? -0.955 -8.795 -7.642 1.00 88.88 85 SER A CA 1
ATOM 649 C C . SER A 1 85 ? -1.517 -7.413 -7.282 1.00 88.88 85 SER A C 1
ATOM 651 O O . SER A 1 85 ? -0.774 -6.593 -6.757 1.00 88.88 85 SER A O 1
ATOM 653 N N . ILE A 1 86 ? -2.820 -7.163 -7.474 1.00 91.75 86 ILE A N 1
ATOM 654 C CA . ILE A 1 86 ? -3.475 -5.914 -7.039 1.00 91.75 86 ILE A CA 1
ATOM 655 C C . ILE A 1 86 ? -3.438 -5.807 -5.512 1.00 91.75 86 ILE A C 1
ATOM 657 O O . ILE A 1 86 ? -2.986 -4.798 -4.972 1.00 91.75 86 ILE A O 1
ATOM 661 N N . VAL A 1 87 ? -3.833 -6.873 -4.811 1.00 89.38 87 VAL A N 1
ATOM 662 C CA . VAL A 1 87 ? -3.812 -6.916 -3.339 1.00 89.38 87 VAL A CA 1
ATOM 663 C C . VAL A 1 87 ? -2.383 -6.746 -2.809 1.00 89.38 87 VAL A C 1
ATOM 665 O O . VAL A 1 87 ? -2.146 -5.954 -1.897 1.00 89.38 87 VAL A O 1
ATOM 668 N N . ASN A 1 88 ? -1.400 -7.400 -3.434 1.00 89.69 88 ASN A N 1
ATOM 669 C CA . ASN A 1 88 ? 0.014 -7.241 -3.086 1.00 89.69 88 ASN A CA 1
ATOM 670 C C . ASN A 1 88 ? 0.524 -5.808 -3.304 1.00 89.69 88 ASN A C 1
ATOM 672 O O . ASN A 1 88 ? 1.323 -5.317 -2.504 1.00 89.69 88 ASN A O 1
ATOM 676 N N . ALA A 1 89 ? 0.069 -5.126 -4.360 1.00 92.12 89 ALA A N 1
ATOM 677 C CA . ALA A 1 89 ? 0.423 -3.733 -4.610 1.00 92.12 89 ALA A CA 1
ATOM 678 C C . ALA A 1 89 ? -0.121 -2.815 -3.505 1.00 92.12 89 ALA A C 1
ATOM 680 O O . ALA A 1 89 ? 0.626 -1.991 -2.973 1.00 92.12 89 ALA A O 1
ATOM 681 N N . ILE A 1 90 ? -1.384 -3.006 -3.101 1.00 93.56 90 ILE A N 1
ATOM 682 C CA . ILE A 1 90 ? -1.988 -2.276 -1.976 1.00 93.56 90 ILE A CA 1
ATOM 683 C C . ILE A 1 90 ? -1.174 -2.525 -0.703 1.00 93.56 90 ILE A C 1
ATOM 685 O O . ILE A 1 90 ? -0.725 -1.568 -0.079 1.00 93.56 90 ILE A O 1
ATOM 689 N N . ALA A 1 91 ? -0.888 -3.787 -0.367 1.00 91.38 91 ALA A N 1
ATOM 690 C CA . ALA A 1 91 ? -0.114 -4.160 0.820 1.00 91.38 91 ALA A CA 1
ATOM 691 C C . ALA A 1 91 ? 1.253 -3.456 0.876 1.00 91.38 91 ALA A C 1
ATOM 693 O O . ALA A 1 91 ? 1.643 -2.881 1.897 1.00 91.38 91 ALA A O 1
ATOM 694 N N . LEU A 1 92 ? 1.993 -3.481 -0.237 1.00 91.50 92 LEU A N 1
ATOM 695 C CA . LEU A 1 92 ? 3.300 -2.831 -0.352 1.00 91.50 92 LEU A CA 1
ATOM 696 C C . LEU A 1 92 ? 3.213 -1.322 -0.209 1.00 91.50 92 LEU A C 1
ATOM 698 O O . LEU A 1 92 ? 4.079 -0.727 0.440 1.00 91.50 92 LEU A O 1
ATOM 702 N N . CYS A 1 93 ? 2.208 -0.703 -0.827 1.00 94.38 93 CYS A N 1
ATOM 703 C CA . CYS A 1 93 ? 1.993 0.730 -0.716 1.00 94.38 93 CYS A CA 1
ATOM 704 C C . CYS A 1 93 ? 1.564 1.110 0.707 1.00 94.38 93 CYS A C 1
ATOM 706 O O . CYS A 1 93 ? 1.984 2.142 1.212 1.00 94.38 93 CYS A O 1
ATOM 708 N N . CYS A 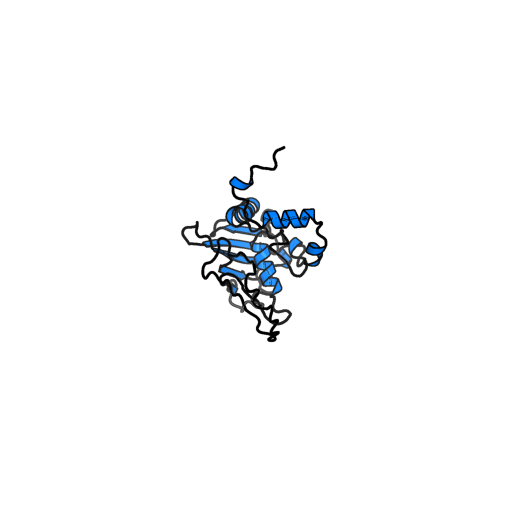1 94 ? 0.849 0.242 1.420 1.00 93.06 94 CYS A N 1
ATOM 709 C CA . CYS A 1 94 ? 0.545 0.394 2.844 1.00 93.06 94 CYS A CA 1
ATOM 710 C C . CYS A 1 94 ? 1.756 0.149 3.769 1.00 93.06 94 CYS A C 1
ATOM 712 O O . CYS A 1 94 ? 1.609 0.138 4.988 1.00 93.06 94 CYS A O 1
ATOM 714 N N . GLY A 1 95 ? 2.965 -0.019 3.223 1.00 89.38 95 GLY A N 1
ATOM 715 C CA . GLY A 1 95 ? 4.203 -0.115 3.999 1.00 89.38 95 GLY A CA 1
ATOM 716 C C . GLY A 1 95 ? 4.635 -1.541 4.338 1.00 89.38 95 GLY A C 1
ATOM 717 O O . GLY A 1 95 ? 5.590 -1.709 5.097 1.00 89.38 95 GLY A O 1
ATOM 718 N N . SER A 1 96 ? 3.994 -2.560 3.758 1.00 87.50 96 SER A N 1
ATOM 719 C CA . SER A 1 96 ? 4.409 -3.949 3.946 1.00 87.50 96 SER A CA 1
ATOM 720 C C . SER A 1 96 ? 5.800 -4.214 3.357 1.00 87.50 96 SER A C 1
ATOM 722 O O . SER A 1 96 ? 6.258 -3.550 2.417 1.00 87.50 96 SER A O 1
ATOM 724 N N . ARG A 1 97 ? 6.503 -5.205 3.907 1.00 85.19 97 ARG A N 1
ATOM 725 C CA . ARG A 1 97 ? 7.816 -5.651 3.410 1.00 85.19 97 ARG A CA 1
ATOM 726 C C . ARG A 1 97 ? 7.636 -6.691 2.301 1.00 85.19 97 ARG A C 1
ATOM 728 O O . ARG A 1 97 ? 6.688 -7.460 2.346 1.00 85.19 97 ARG A O 1
ATOM 735 N N . ALA A 1 98 ? 8.582 -6.800 1.362 1.00 79.12 98 ALA A N 1
ATOM 736 C CA . ALA A 1 98 ? 8.508 -7.814 0.291 1.00 79.12 98 ALA A CA 1
ATOM 737 C C . ALA A 1 98 ? 8.315 -9.243 0.830 1.00 79.12 98 ALA A C 1
ATOM 739 O O . ALA A 1 98 ? 7.442 -9.964 0.354 1.00 79.12 98 ALA A O 1
ATOM 740 N N . LYS A 1 99 ? 9.041 -9.601 1.902 1.00 77.50 99 LYS A N 1
ATOM 741 C CA . LYS A 1 99 ? 8.924 -10.906 2.576 1.00 77.50 99 LYS A CA 1
ATOM 742 C C . LYS A 1 99 ? 7.497 -11.237 3.030 1.00 77.50 99 LYS A C 1
ATOM 744 O O . LYS A 1 99 ? 7.114 -12.399 3.036 1.00 77.50 99 LYS A O 1
ATOM 749 N N . PHE A 1 100 ? 6.701 -10.229 3.392 1.00 74.94 100 PHE A N 1
ATOM 750 C CA . PHE A 1 100 ? 5.328 -10.426 3.861 1.00 74.94 100 PHE A CA 1
ATOM 751 C C . PHE A 1 100 ? 4.394 -10.928 2.750 1.00 74.94 100 PHE A C 1
ATOM 753 O O . PHE A 1 100 ? 3.421 -11.620 3.041 1.00 74.94 100 PHE A O 1
ATOM 760 N N . LEU A 1 101 ? 4.703 -10.611 1.487 1.00 74.50 101 LEU A N 1
ATOM 761 C CA . LEU A 1 101 ? 3.877 -10.967 0.334 1.00 74.50 101 LEU A CA 1
ATOM 762 C C . LEU A 1 101 ? 4.070 -12.409 -0.147 1.00 74.50 101 LEU A C 1
ATOM 764 O O . LEU A 1 101 ? 3.364 -12.812 -1.061 1.00 74.50 101 LEU A O 1
ATOM 768 N N . ARG A 1 102 ? 5.067 -13.149 0.368 1.00 68.81 102 ARG A N 1
ATOM 769 C CA . ARG A 1 102 ? 5.459 -14.504 -0.089 1.00 68.81 102 ARG A CA 1
ATOM 770 C C . ARG A 1 102 ? 5.704 -14.649 -1.609 1.00 68.81 102 ARG A C 1
ATOM 772 O O . ARG A 1 102 ? 5.826 -15.755 -2.116 1.00 68.81 102 ARG A O 1
ATOM 779 N N . ARG A 1 103 ? 5.833 -13.534 -2.341 1.00 63.31 103 ARG A N 1
ATOM 780 C CA . ARG A 1 103 ? 5.969 -13.478 -3.813 1.00 63.31 103 ARG A CA 1
ATOM 781 C C . ARG A 1 103 ? 7.325 -12.959 -4.301 1.00 63.31 103 ARG A C 1
ATOM 783 O O . ARG A 1 103 ? 7.461 -12.592 -5.462 1.00 63.31 103 ARG A O 1
ATOM 790 N N . GLY A 1 104 ? 8.313 -12.904 -3.412 1.00 59.56 104 GLY A N 1
ATOM 791 C CA . GLY A 1 104 ? 9.674 -12.473 -3.722 1.00 59.56 104 GLY A CA 1
ATOM 792 C C . GLY A 1 104 ? 10.495 -12.288 -2.451 1.00 59.56 104 GLY A C 1
ATOM 793 O O . GLY A 1 104 ? 10.057 -11.612 -1.516 1.00 59.56 104 GLY A O 1
ATOM 794 N N . ASN A 1 105 ? 11.688 -12.883 -2.409 1.00 59.12 105 ASN A N 1
ATOM 795 C CA . ASN A 1 105 ? 12.629 -12.669 -1.304 1.00 59.12 105 ASN A CA 1
ATOM 796 C C . ASN A 1 105 ? 13.279 -11.284 -1.390 1.00 59.12 105 ASN A C 1
ATOM 798 O O . ASN A 1 105 ? 13.676 -10.715 -0.368 1.00 59.12 105 ASN A O 1
ATOM 802 N N . VAL A 1 106 ? 13.337 -10.723 -2.602 1.00 71.44 106 VAL A N 1
ATOM 803 C CA . VAL A 1 106 ? 13.947 -9.431 -2.901 1.00 71.44 106 VAL A CA 1
ATOM 804 C C . VAL A 1 106 ? 12.928 -8.537 -3.602 1.00 71.44 106 VAL A C 1
ATOM 806 O O . VAL A 1 106 ? 12.124 -8.980 -4.417 1.00 71.44 106 VAL A O 1
ATOM 809 N N . TYR A 1 107 ? 12.968 -7.239 -3.299 1.00 77.88 107 TYR A N 1
ATOM 810 C CA . TYR A 1 107 ? 12.084 -6.241 -3.905 1.00 77.88 107 TYR A CA 1
ATOM 811 C C . TYR A 1 107 ? 12.119 -6.233 -5.441 1.00 77.88 107 TYR A C 1
ATOM 813 O O . TYR A 1 107 ? 11.103 -5.947 -6.070 1.00 77.88 107 TYR A O 1
ATOM 821 N N . GLY A 1 108 ? 13.255 -6.586 -6.047 1.00 76.19 108 GLY A N 1
ATOM 822 C CA . GLY A 1 108 ? 13.402 -6.619 -7.498 1.00 76.19 108 GLY A CA 1
ATOM 823 C C . GLY A 1 108 ? 12.592 -7.704 -8.207 1.00 76.19 108 GLY A C 1
ATOM 824 O O . GLY A 1 108 ? 12.284 -7.538 -9.387 1.00 76.19 108 GLY A O 1
ATOM 825 N N . ASP A 1 109 ? 12.173 -8.756 -7.499 1.00 81.81 109 ASP A N 1
ATOM 826 C CA . ASP A 1 109 ? 11.290 -9.794 -8.052 1.00 81.81 109 ASP A CA 1
ATOM 827 C C . ASP A 1 109 ? 9.872 -9.267 -8.300 1.00 81.81 109 ASP A C 1
ATOM 829 O O . ASP A 1 109 ? 9.129 -9.800 -9.121 1.00 81.81 109 ASP A O 1
ATOM 833 N N . LEU A 1 110 ? 9.511 -8.173 -7.629 1.00 84.56 110 LEU A N 1
ATOM 834 C CA . LEU A 1 110 ? 8.213 -7.525 -7.767 1.00 84.56 110 LEU A CA 1
ATOM 835 C C . LEU A 1 110 ? 8.135 -6.619 -9.009 1.00 84.56 110 LEU A C 1
ATOM 837 O O . LEU A 1 110 ? 7.042 -6.216 -9.410 1.00 84.56 110 LEU A O 1
ATOM 841 N N . VAL A 1 111 ? 9.277 -6.298 -9.628 1.00 86.62 111 VAL A N 1
ATOM 842 C CA . VAL A 1 111 ? 9.358 -5.473 -10.840 1.00 86.62 111 VAL A CA 1
ATOM 843 C C . VAL A 1 111 ? 9.196 -6.361 -12.073 1.00 86.62 111 VAL A C 1
ATOM 845 O O . VAL A 1 111 ? 10.012 -7.264 -12.311 1.00 86.62 111 VAL A O 1
ATOM 848 N N . LYS A 1 112 ? 8.176 -6.082 -12.896 1.00 82.62 112 LYS A N 1
ATOM 849 C CA . LYS A 1 112 ? 7.875 -6.872 -14.100 1.00 82.62 112 LYS A CA 1
ATOM 850 C C . LYS A 1 112 ? 9.086 -6.916 -15.040 1.00 82.62 112 LYS A C 1
ATOM 852 O O . LYS A 1 112 ? 9.749 -5.907 -15.273 1.00 82.62 112 LYS A O 1
ATOM 857 N N . ARG A 1 113 ? 9.432 -8.113 -15.524 1.00 78.50 113 ARG A N 1
ATOM 858 C CA . ARG A 1 113 ? 10.557 -8.345 -16.449 1.00 78.50 113 ARG A CA 1
ATOM 859 C C . ARG A 1 113 ? 10.122 -8.098 -17.898 1.00 78.50 113 ARG A C 1
ATOM 861 O O . ARG A 1 113 ? 8.946 -8.243 -18.216 1.00 78.50 113 ARG A O 1
ATOM 868 N N . GLY A 1 114 ? 11.072 -7.740 -18.764 1.00 68.69 114 GLY A N 1
ATOM 869 C CA . GLY A 1 114 ? 10.844 -7.580 -20.209 1.00 68.69 114 GLY A CA 1
ATOM 870 C C . GLY A 1 114 ? 10.361 -6.197 -20.660 1.00 68.69 114 GLY A C 1
ATOM 871 O O . GLY A 1 114 ? 10.364 -5.921 -21.850 1.00 68.69 114 GLY A O 1
ATOM 872 N N . ALA A 1 115 ? 10.028 -5.294 -19.734 1.00 65.38 115 ALA A N 1
ATOM 873 C CA . ALA A 1 115 ? 9.540 -3.949 -20.059 1.00 65.38 115 ALA A CA 1
ATOM 874 C C . ALA A 1 115 ? 10.649 -2.921 -20.385 1.00 65.38 115 ALA A C 1
ATOM 876 O O . ALA A 1 115 ? 10.352 -1.747 -20.581 1.00 65.38 115 ALA A O 1
ATOM 877 N N . GLY A 1 116 ? 11.931 -3.314 -20.354 1.00 68.00 116 GLY A N 1
ATOM 878 C CA . GLY A 1 116 ? 13.073 -2.390 -20.493 1.00 68.00 116 GLY A CA 1
ATOM 879 C C . GLY A 1 116 ? 13.204 -1.358 -19.360 1.00 68.00 116 GLY A C 1
ATOM 880 O O . GLY A 1 116 ? 13.961 -0.399 -19.479 1.00 68.00 116 GLY A O 1
ATOM 881 N N . ILE A 1 117 ? 12.445 -1.529 -18.270 1.00 75.88 117 ILE A N 1
ATOM 882 C CA . ILE A 1 117 ? 12.372 -0.606 -17.134 1.00 75.88 117 ILE A CA 1
ATOM 883 C C . ILE A 1 117 ? 12.622 -1.378 -15.839 1.00 75.88 117 ILE A C 1
ATOM 885 O O . ILE A 1 117 ? 11.902 -2.321 -15.506 1.00 75.88 117 ILE A O 1
ATOM 889 N N . ASP A 1 118 ? 13.600 -0.911 -15.065 1.00 83.62 118 ASP A N 1
ATOM 890 C CA . ASP A 1 118 ? 14.043 -1.542 -13.814 1.00 83.62 118 ASP A CA 1
ATOM 891 C C . ASP A 1 118 ? 13.432 -0.925 -12.556 1.00 83.62 118 ASP A C 1
ATOM 893 O O . ASP A 1 118 ? 13.996 -1.003 -11.464 1.00 83.62 118 ASP A O 1
ATOM 897 N N . ARG A 1 119 ? 12.255 -0.312 -12.696 1.00 86.94 119 ARG A N 1
ATOM 898 C CA . ARG A 1 119 ? 11.484 0.199 -11.564 1.00 86.94 119 ARG A CA 1
ATOM 899 C C . ARG A 1 119 ? 9.996 -0.085 -11.690 1.00 86.94 119 ARG A C 1
ATOM 901 O O . ARG A 1 119 ? 9.454 -0.047 -12.793 1.00 86.94 119 ARG A O 1
ATOM 908 N N . ALA A 1 120 ? 9.349 -0.317 -10.559 1.00 90.00 120 ALA A N 1
ATOM 909 C CA . ALA A 1 120 ? 7.902 -0.364 -10.411 1.00 90.00 120 ALA A CA 1
ATOM 910 C C . ALA A 1 120 ? 7.435 0.840 -9.589 1.00 90.00 120 ALA A C 1
ATOM 912 O O . ALA A 1 120 ? 8.118 1.252 -8.653 1.00 90.00 120 ALA A O 1
ATOM 913 N N . GLU A 1 121 ? 6.273 1.390 -9.919 1.00 92.50 121 GLU A N 1
ATOM 914 C CA . GLU A 1 121 ? 5.663 2.502 -9.183 1.00 92.50 121 GLU A CA 1
ATOM 915 C C . GLU A 1 121 ? 4.263 2.069 -8.747 1.00 92.50 121 GLU A C 1
ATOM 917 O O . GLU A 1 121 ? 3.472 1.575 -9.554 1.00 92.50 121 GLU A O 1
ATOM 922 N N . ILE A 1 122 ? 3.964 2.233 -7.463 1.00 95.69 122 ILE A N 1
ATOM 923 C CA . ILE A 1 122 ? 2.635 2.003 -6.903 1.00 95.69 122 ILE A CA 1
ATOM 924 C C . ILE A 1 122 ? 2.210 3.283 -6.206 1.00 95.69 122 ILE A C 1
ATOM 926 O O . ILE A 1 122 ? 2.979 3.852 -5.433 1.00 95.69 122 ILE A O 1
ATOM 930 N N . GLU A 1 123 ? 0.983 3.719 -6.446 1.00 97.19 123 GLU A N 1
ATOM 931 C CA . GLU A 1 123 ? 0.393 4.845 -5.742 1.00 97.19 123 GLU A CA 1
ATOM 932 C C . GLU A 1 123 ? -1.003 4.505 -5.241 1.00 97.19 123 GLU A C 1
ATOM 934 O O . GLU A 1 123 ? -1.872 4.084 -5.999 1.00 97.19 123 GLU A O 1
ATOM 939 N N . LEU A 1 124 ? -1.232 4.772 -3.964 1.00 97.38 124 LEU A N 1
ATOM 940 C CA . LEU A 1 124 ? -2.495 4.614 -3.276 1.00 97.38 124 LEU A CA 1
ATOM 941 C C . LEU A 1 124 ? -3.020 5.986 -2.854 1.00 97.38 124 LEU A C 1
ATOM 943 O O . LEU A 1 124 ? -2.332 6.765 -2.196 1.00 97.38 124 LEU A O 1
ATOM 947 N N . THR A 1 125 ? -4.255 6.293 -3.226 1.00 97.19 125 THR A N 1
ATOM 948 C CA . THR A 1 125 ? -4.950 7.505 -2.786 1.00 97.19 125 THR A CA 1
ATOM 949 C C . THR A 1 125 ? -5.958 7.128 -1.717 1.00 97.19 125 THR A C 1
ATOM 951 O O . THR A 1 125 ? -6.911 6.400 -1.994 1.00 97.19 125 THR A O 1
ATOM 954 N N . LEU A 1 126 ? -5.741 7.631 -0.505 1.00 96.50 126 LEU A N 1
ATOM 955 C CA . LEU A 1 126 ? -6.627 7.437 0.635 1.00 96.50 126 LEU A CA 1
ATOM 956 C C . LEU A 1 126 ? -7.507 8.665 0.821 1.00 96.50 126 LEU A C 1
ATOM 958 O O . LEU A 1 126 ? -7.037 9.799 0.701 1.00 96.50 126 LEU A O 1
ATOM 962 N N . HIS A 1 127 ? -8.772 8.448 1.160 1.00 95.38 127 HIS A N 1
ATOM 963 C CA . HIS A 1 127 ? -9.642 9.522 1.598 1.00 95.38 127 HIS A CA 1
ATOM 964 C C . HIS A 1 127 ? -9.146 10.088 2.933 1.00 95.38 127 HIS A C 1
ATOM 966 O O . HIS A 1 127 ? -8.940 9.351 3.900 1.00 95.38 127 HIS A O 1
ATOM 972 N N . ASN A 1 128 ? -8.952 11.405 2.976 1.00 94.62 128 ASN A N 1
ATOM 973 C CA . ASN A 1 128 ? -8.522 12.115 4.171 1.00 94.62 128 ASN A CA 1
ATOM 974 C C . ASN A 1 128 ? -9.300 13.432 4.291 1.00 94.62 128 ASN A C 1
ATOM 976 O O . ASN A 1 128 ? -8.897 14.407 3.650 1.00 94.62 128 ASN A O 1
ATOM 980 N N . PRO A 1 129 ? -10.402 13.471 5.060 1.00 91.50 129 PRO A N 1
ATOM 981 C CA . PRO A 1 129 ? -11.197 14.687 5.223 1.00 91.50 129 PRO A CA 1
ATOM 982 C C . PRO A 1 129 ? -10.411 15.814 5.910 1.00 91.50 129 PRO A C 1
ATOM 984 O O . PRO A 1 129 ? -10.680 16.979 5.650 1.00 91.50 129 PRO 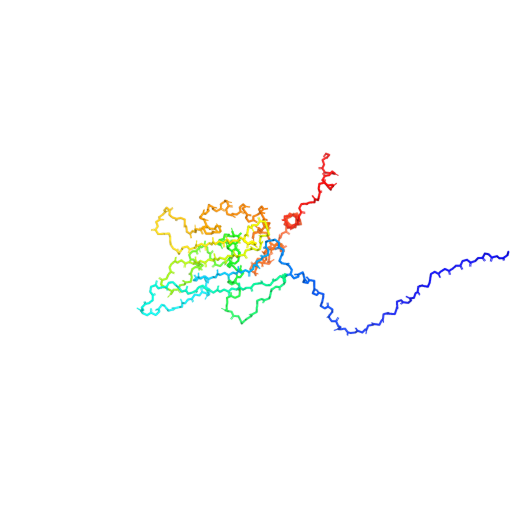A O 1
ATOM 987 N N . ASP A 1 130 ? -9.386 15.477 6.700 1.00 89.06 130 ASP A N 1
ATOM 988 C CA . ASP A 1 130 ? -8.569 16.449 7.439 1.00 89.06 130 ASP A CA 1
ATOM 989 C C . ASP A 1 130 ? -7.514 17.144 6.557 1.00 89.06 130 ASP A C 1
ATOM 991 O O . ASP A 1 130 ? -6.825 18.066 6.992 1.00 89.06 130 ASP A O 1
ATOM 995 N N . HIS A 1 131 ? -7.338 16.69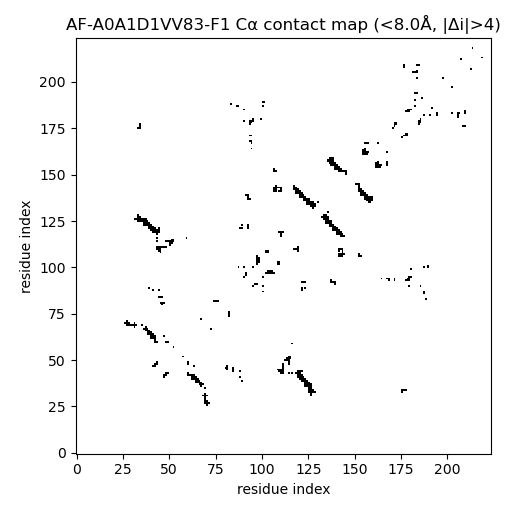0 5.312 1.00 89.88 131 HIS A N 1
ATOM 996 C CA . HIS A 1 131 ? -6.387 17.274 4.372 1.00 89.88 131 HIS A CA 1
ATOM 997 C C . HIS A 1 131 ? -7.111 18.212 3.391 1.00 89.88 131 HIS A C 1
ATOM 999 O O . HIS A 1 131 ? -8.166 17.833 2.886 1.00 89.88 131 HIS A O 1
ATOM 1005 N N . PRO A 1 132 ? -6.534 19.365 2.988 1.00 85.88 132 PRO A N 1
ATOM 1006 C CA . PRO A 1 132 ? -7.219 20.354 2.138 1.00 85.88 132 PRO A CA 1
ATOM 1007 C C . PRO A 1 132 ? -7.761 19.818 0.806 1.00 85.88 132 PRO A C 1
ATOM 1009 O O . PRO A 1 132 ? -8.706 20.355 0.245 1.00 85.88 132 PRO A O 1
ATOM 1012 N N . LYS A 1 133 ? -7.154 18.749 0.275 1.00 88.62 133 LYS A N 1
ATOM 1013 C CA . LYS A 1 133 ? -7.589 18.093 -0.970 1.00 88.62 133 LYS A CA 1
ATOM 1014 C C . LYS A 1 133 ? -8.599 16.955 -0.749 1.00 88.62 133 LYS A C 1
ATOM 1016 O O . LYS A 1 133 ? -8.890 16.227 -1.693 1.00 88.62 133 LYS A O 1
ATOM 1021 N N . GLY A 1 134 ? -9.046 16.717 0.486 1.00 92.19 134 GLY A N 1
ATOM 1022 C CA . GLY A 1 134 ? -9.914 15.593 0.865 1.00 92.19 134 GLY A CA 1
ATOM 1023 C C . GLY A 1 134 ? -9.272 14.206 0.697 1.00 92.19 134 GLY A C 1
ATOM 1024 O O . GLY A 1 134 ? -9.962 13.178 0.719 1.00 92.19 134 GLY A O 1
ATOM 1025 N N . GLN A 1 135 ? -7.957 14.158 0.460 1.00 95.19 135 GLN A N 1
ATOM 1026 C CA . GLN A 1 135 ? -7.207 12.941 0.164 1.00 95.19 135 GLN A CA 1
ATOM 1027 C C . GLN A 1 135 ? -5.713 13.088 0.457 1.00 95.19 135 GLN A C 1
ATOM 1029 O O . GLN A 1 135 ? -5.145 14.176 0.308 1.00 95.19 135 GLN A O 1
ATOM 1034 N N . THR A 1 136 ? -5.081 11.961 0.782 1.00 96.69 136 THR A N 1
ATOM 1035 C CA . THR A 1 136 ? -3.627 11.807 0.905 1.00 96.69 136 THR A CA 1
ATOM 1036 C C . THR A 1 136 ? -3.149 10.733 -0.068 1.00 96.69 136 THR A C 1
ATOM 1038 O O . THR A 1 136 ? -3.705 9.637 -0.123 1.00 96.69 136 THR A O 1
ATOM 1041 N N . ARG A 1 137 ? -2.106 11.040 -0.843 1.00 96.88 137 ARG A N 1
ATOM 1042 C CA . ARG A 1 137 ? -1.479 10.112 -1.792 1.00 96.88 137 ARG A CA 1
ATOM 1043 C C . ARG A 1 137 ? -0.226 9.519 -1.173 1.00 96.88 137 ARG A C 1
ATOM 1045 O O . ARG A 1 137 ? 0.684 10.255 -0.804 1.00 96.88 137 ARG A O 1
ATOM 1052 N N . PHE A 1 138 ? -0.174 8.204 -1.111 1.00 97.62 138 PHE A N 1
ATOM 1053 C CA . PHE A 1 138 ? 0.982 7.422 -0.715 1.00 97.62 138 PHE A CA 1
ATOM 1054 C C . PHE A 1 138 ? 1.551 6.779 -1.971 1.00 97.62 138 PHE A C 1
ATOM 1056 O O . PHE A 1 138 ? 0.808 6.135 -2.701 1.00 97.62 138 PHE A O 1
ATOM 1063 N N . ALA A 1 139 ? 2.833 6.971 -2.257 1.00 96.75 139 ALA A N 1
ATOM 1064 C CA . ALA A 1 139 ? 3.474 6.331 -3.396 1.00 96.75 139 ALA A CA 1
ATOM 1065 C C . ALA A 1 139 ? 4.768 5.642 -2.982 1.00 96.75 139 ALA A C 1
ATOM 1067 O O . ALA A 1 139 ? 5.494 6.104 -2.099 1.00 96.75 139 ALA A O 1
ATOM 1068 N N . ARG A 1 140 ? 5.049 4.528 -3.647 1.00 94.75 140 ARG A N 1
ATOM 1069 C CA . ARG A 1 140 ? 6.237 3.718 -3.447 1.00 94.75 140 ARG A CA 1
ATOM 1070 C C . ARG A 1 140 ? 6.844 3.372 -4.796 1.00 94.75 140 ARG A C 1
ATOM 1072 O O . ARG A 1 140 ? 6.179 2.771 -5.638 1.00 94.75 140 ARG A O 1
ATOM 1079 N N . THR A 1 141 ? 8.118 3.695 -4.958 1.00 92.31 141 THR A N 1
ATOM 1080 C CA . THR A 1 141 ? 8.915 3.289 -6.117 1.00 92.31 141 THR A CA 1
ATOM 1081 C C . THR A 1 141 ? 9.845 2.167 -5.693 1.00 92.31 141 THR A C 1
ATOM 1083 O O . THR A 1 141 ? 10.507 2.275 -4.665 1.00 92.31 141 THR A O 1
ATOM 1086 N N . ILE A 1 142 ? 9.881 1.082 -6.457 1.00 90.31 142 ILE A N 1
ATOM 1087 C CA . ILE A 1 142 ? 10.685 -0.110 -6.185 1.00 90.31 142 ILE A CA 1
ATOM 1088 C C . ILE A 1 142 ? 11.670 -0.285 -7.331 1.00 90.31 142 ILE A C 1
ATOM 1090 O O . ILE A 1 142 ? 11.247 -0.316 -8.482 1.00 90.31 142 ILE A O 1
ATOM 1094 N N . TYR A 1 143 ? 12.956 -0.434 -7.033 1.00 87.06 143 TYR A N 1
ATOM 1095 C CA . TYR A 1 143 ? 13.999 -0.637 -8.040 1.00 87.06 143 TYR A CA 1
ATOM 1096 C C . TYR A 1 143 ? 14.450 -2.101 -8.063 1.00 87.06 143 TYR A C 1
ATOM 1098 O O . TYR A 1 143 ? 14.583 -2.732 -7.012 1.00 87.06 143 TYR A O 1
ATOM 1106 N N . ARG A 1 144 ? 14.680 -2.651 -9.265 1.00 80.81 144 ARG A N 1
ATOM 1107 C CA . ARG A 1 144 ? 15.127 -4.042 -9.462 1.00 80.81 144 ARG A CA 1
ATOM 1108 C C . ARG A 1 144 ? 16.503 -4.278 -8.852 1.00 80.81 144 ARG A C 1
ATOM 1110 O O . ARG A 1 144 ? 16.709 -5.262 -8.147 1.00 80.81 144 ARG A O 1
ATOM 1117 N N . GLN A 1 145 ? 17.418 -3.368 -9.142 1.00 72.31 145 GLN A N 1
ATOM 1118 C CA . GLN A 1 145 ? 18.757 -3.306 -8.585 1.00 72.31 145 GLN A CA 1
ATOM 1119 C C . GLN A 1 145 ? 18.989 -1.881 -8.115 1.00 72.31 145 GLN A C 1
ATOM 1121 O O . GLN A 1 145 ? 18.472 -0.930 -8.714 1.00 72.31 145 GLN A O 1
ATOM 1126 N N . SER A 1 146 ? 19.746 -1.728 -7.034 1.00 59.22 146 SER A N 1
ATOM 1127 C CA . SER A 1 146 ? 20.139 -0.392 -6.635 1.00 59.22 146 SER A CA 1
ATOM 1128 C C . 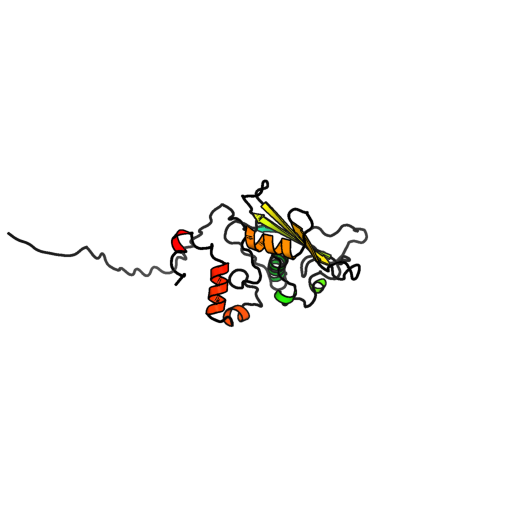SER A 1 146 ? 21.078 0.190 -7.682 1.00 59.22 146 SER A C 1
ATOM 1130 O O . SER A 1 146 ? 22.046 -0.460 -8.069 1.00 59.22 146 SER A O 1
ATOM 1132 N N . LYS A 1 147 ? 20.808 1.418 -8.136 1.00 55.72 147 LYS A N 1
ATOM 1133 C CA . LYS A 1 147 ? 21.691 2.112 -9.085 1.00 55.72 147 LYS A CA 1
ATOM 1134 C C . LYS A 1 147 ? 23.083 2.388 -8.498 1.00 55.72 147 LYS A C 1
ATOM 1136 O O . LYS A 1 147 ? 23.983 2.654 -9.275 1.00 55.72 147 LYS A O 1
ATOM 1141 N N . ASN A 1 148 ? 23.235 2.325 -7.169 1.00 52.53 148 ASN A N 1
ATOM 1142 C CA . ASN A 1 148 ? 24.476 2.434 -6.393 1.00 52.53 148 ASN A CA 1
ATOM 1143 C C . ASN A 1 148 ? 24.257 1.758 -5.028 1.00 52.53 148 ASN A C 1
ATOM 1145 O O . ASN A 1 148 ? 23.181 1.929 -4.473 1.00 52.53 148 ASN A O 1
ATOM 1149 N N . GLU A 1 149 ? 25.247 1.118 -4.394 1.00 53.91 149 GLU A N 1
ATOM 1150 C CA . GLU A 1 149 ? 25.108 0.499 -3.046 1.00 53.91 149 GLU A CA 1
ATOM 1151 C C . GLU A 1 149 ? 24.491 1.423 -1.966 1.00 53.91 149 GLU A C 1
ATOM 1153 O O . GLU A 1 149 ? 23.961 0.959 -0.958 1.00 53.91 149 GLU A O 1
ATOM 1158 N N . ARG A 1 150 ? 24.514 2.744 -2.194 1.00 51.03 150 ARG A N 1
ATOM 1159 C CA . ARG A 1 150 ? 23.962 3.792 -1.323 1.00 51.03 150 ARG A CA 1
ATOM 1160 C C . ARG A 1 150 ? 22.487 4.138 -1.562 1.00 51.03 150 ARG A C 1
ATOM 1162 O O . ARG A 1 150 ? 21.890 4.795 -0.711 1.00 51.03 150 ARG A O 1
ATOM 1169 N N . THR A 1 151 ? 21.888 3.762 -2.693 1.00 53.97 151 THR A N 1
ATOM 1170 C CA . THR A 1 151 ? 20.475 4.064 -2.968 1.00 53.97 151 THR A CA 1
ATOM 1171 C C . THR A 1 151 ? 19.602 2.943 -2.394 1.00 53.97 151 THR A C 1
ATOM 1173 O O . THR A 1 151 ? 19.847 1.767 -2.667 1.00 53.97 151 THR A O 1
ATOM 1176 N N . PRO A 1 152 ? 18.586 3.241 -1.571 1.00 62.09 152 PRO A N 1
ATOM 1177 C CA . PRO A 1 152 ? 17.676 2.208 -1.101 1.00 62.09 152 PRO A CA 1
ATOM 1178 C C . PRO A 1 152 ? 16.898 1.618 -2.285 1.00 62.09 152 PRO A C 1
ATOM 1180 O O . PRO A 1 152 ? 16.417 2.348 -3.145 1.00 62.09 152 PRO A O 1
ATOM 1183 N N . ASN A 1 153 ? 16.681 0.298 -2.290 1.00 78.38 153 ASN A N 1
ATOM 1184 C CA . ASN A 1 153 ? 15.872 -0.399 -3.311 1.00 78.38 153 ASN A CA 1
ATOM 1185 C C . ASN A 1 153 ? 14.400 0.072 -3.362 1.00 78.38 153 ASN A C 1
ATOM 1187 O O . ASN A 1 153 ? 13.611 -0.440 -4.155 1.00 78.38 153 ASN A O 1
ATOM 1191 N N . ASN A 1 154 ? 14.007 0.997 -2.480 1.00 86.88 154 ASN A N 1
ATOM 1192 C CA . ASN A 1 154 ? 12.675 1.567 -2.401 1.00 86.88 154 ASN A CA 1
ATOM 1193 C C . ASN A 1 154 ? 12.742 3.059 -2.063 1.00 86.88 154 ASN A C 1
ATOM 1195 O O . ASN A 1 154 ? 13.453 3.455 -1.140 1.00 86.88 154 ASN A O 1
ATOM 1199 N N . GLU A 1 155 ? 11.905 3.846 -2.723 1.00 91.94 155 GLU A N 1
ATOM 1200 C CA . GLU A 1 155 ? 11.619 5.234 -2.371 1.00 91.94 155 GLU A CA 1
ATOM 1201 C C . GLU A 1 155 ? 10.154 5.357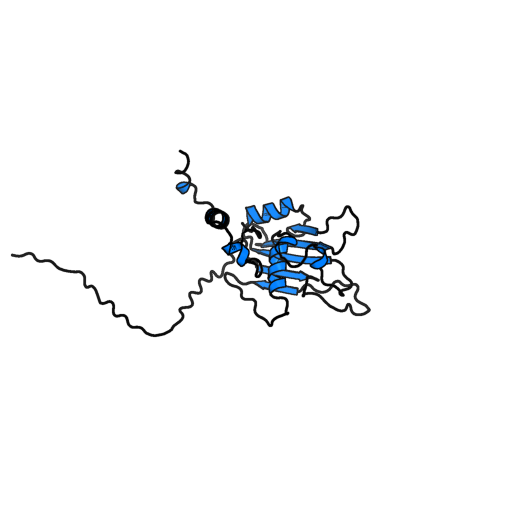 -1.953 1.00 91.94 155 GLU A C 1
ATOM 1203 O O . GLU A 1 155 ? 9.282 4.667 -2.486 1.00 91.94 155 GLU A O 1
ATOM 1208 N N . PHE A 1 156 ? 9.884 6.236 -0.992 1.00 94.81 156 PHE A N 1
ATOM 1209 C CA . PHE A 1 156 ? 8.557 6.436 -0.421 1.00 94.81 156 PHE A CA 1
ATOM 1210 C C . PHE A 1 156 ? 8.181 7.905 -0.518 1.00 94.81 156 PHE A C 1
ATOM 1212 O O . PHE A 1 156 ? 8.996 8.776 -0.219 1.00 94.81 156 PHE A O 1
ATOM 1219 N N . PHE A 1 157 ? 6.939 8.181 -0.893 1.00 96.69 157 PHE A N 1
ATOM 1220 C CA . PHE A 1 157 ? 6.444 9.534 -1.085 1.00 96.69 157 PHE A CA 1
ATOM 1221 C C . PHE A 1 157 ? 5.071 9.701 -0.446 1.00 96.69 157 PHE A C 1
ATOM 1223 O O . PHE A 1 157 ? 4.207 8.835 -0.566 1.00 96.69 157 PHE A O 1
ATOM 1230 N N . ILE A 1 158 ? 4.852 10.852 0.186 1.00 96.50 158 ILE A N 1
ATOM 1231 C CA . ILE A 1 158 ? 3.531 11.286 0.648 1.00 96.50 158 ILE A CA 1
ATOM 1232 C C . ILE A 1 158 ? 3.213 12.604 -0.042 1.00 96.50 158 ILE A C 1
ATOM 1234 O O . ILE A 1 158 ? 3.972 13.567 0.065 1.00 96.50 158 ILE A O 1
ATOM 1238 N N . ASN A 1 159 ? 2.105 12.649 -0.779 1.00 95.00 159 ASN A N 1
ATOM 1239 C CA . ASN A 1 159 ? 1.692 13.799 -1.584 1.00 95.00 159 ASN A CA 1
ATOM 1240 C C . ASN A 1 159 ? 2.814 14.308 -2.514 1.00 95.00 159 ASN A C 1
ATOM 1242 O O . ASN A 1 159 ? 2.973 15.511 -2.708 1.00 95.00 159 ASN A O 1
ATOM 1246 N N . GLY A 1 160 ? 3.607 13.383 -3.069 1.00 93.88 160 GLY A N 1
ATOM 1247 C CA . GLY A 1 160 ? 4.744 13.680 -3.949 1.00 93.88 160 GLY A CA 1
ATOM 1248 C C . GLY A 1 160 ? 6.035 14.100 -3.236 1.00 93.88 160 GLY A C 1
ATOM 1249 O O . GLY A 1 160 ? 7.051 14.269 -3.900 1.00 93.88 160 GLY A O 1
ATOM 1250 N N . LYS A 1 161 ? 6.040 14.239 -1.904 1.00 95.81 161 LYS A N 1
ATOM 1251 C CA . LYS A 1 161 ? 7.243 14.583 -1.129 1.00 95.81 161 LYS A CA 1
ATOM 1252 C C . LYS A 1 161 ? 7.952 13.315 -0.642 1.00 95.81 161 LYS A C 1
ATOM 1254 O O . LYS A 1 161 ? 7.270 12.467 -0.060 1.00 95.81 161 LYS A O 1
ATOM 1259 N N . PRO A 1 162 ? 9.277 13.178 -0.830 1.00 95.25 162 PRO A N 1
ATOM 1260 C CA . PRO A 1 162 ? 10.016 11.999 -0.391 1.00 95.25 162 PRO A CA 1
ATOM 1261 C C . PRO A 1 162 ? 10.020 11.885 1.137 1.00 95.25 162 PRO A C 1
ATOM 1263 O O . PRO A 1 162 ? 10.097 12.885 1.856 1.00 95.25 162 PRO A O 1
ATOM 1266 N N . LYS A 1 163 ? 9.930 10.652 1.633 1.00 95.56 163 LYS A N 1
ATOM 1267 C CA . LYS A 1 163 ? 9.871 10.319 3.057 1.00 95.56 163 LYS A CA 1
ATOM 1268 C C . LYS A 1 163 ? 10.728 9.104 3.381 1.00 95.56 163 LYS A C 1
ATOM 1270 O O . LYS A 1 163 ? 10.870 8.185 2.579 1.00 95.56 163 LYS A O 1
ATOM 1275 N N . LYS A 1 164 ? 11.284 9.081 4.596 1.00 93.88 164 LYS A N 1
ATOM 1276 C CA . LYS A 1 164 ? 11.920 7.876 5.140 1.00 93.88 164 LYS A CA 1
ATOM 1277 C C . LYS A 1 164 ? 10.845 6.831 5.440 1.00 93.88 164 LYS A C 1
ATOM 1279 O O . LYS A 1 164 ? 9.725 7.178 5.809 1.00 93.88 164 LYS A O 1
ATOM 1284 N N . PHE A 1 165 ? 11.200 5.550 5.347 1.00 91.44 165 PHE A N 1
ATOM 1285 C CA . PHE A 1 165 ? 10.256 4.451 5.583 1.00 91.44 165 PHE A CA 1
ATOM 1286 C C . PHE A 1 165 ? 9.572 4.526 6.958 1.00 91.44 165 PHE A C 1
ATOM 1288 O O . PHE A 1 165 ? 8.374 4.274 7.060 1.00 91.44 165 PHE A O 1
ATOM 1295 N N . HIS A 1 166 ? 10.314 4.901 8.007 1.00 91.88 166 HIS A N 1
ATOM 1296 C CA . HIS A 1 166 ? 9.759 5.032 9.355 1.00 91.88 166 HIS A CA 1
ATOM 1297 C C . HIS A 1 166 ? 8.665 6.107 9.424 1.00 91.88 166 HIS A C 1
ATOM 1299 O O . HIS A 1 166 ? 7.563 5.805 9.867 1.00 91.88 166 HIS A O 1
ATOM 1305 N N . GLU A 1 167 ? 8.923 7.312 8.900 1.00 94.56 167 GLU A N 1
ATOM 1306 C CA . GLU A 1 167 ? 7.927 8.395 8.828 1.00 94.56 167 GLU A CA 1
ATOM 1307 C C . GLU A 1 167 ? 6.717 7.999 7.977 1.00 94.56 167 GLU A C 1
ATOM 1309 O O . GLU A 1 167 ? 5.573 8.254 8.346 1.00 94.56 167 GLU A O 1
ATOM 1314 N N . TYR A 1 168 ? 6.969 7.346 6.840 1.00 94.75 168 TYR A N 1
ATOM 1315 C CA . TYR A 1 168 ? 5.924 6.873 5.941 1.00 94.75 168 TYR A CA 1
ATOM 1316 C C . TYR A 1 168 ? 4.970 5.898 6.641 1.00 94.75 168 TYR A C 1
ATOM 1318 O O . TYR A 1 168 ? 3.749 6.046 6.574 1.00 94.75 168 TYR A O 1
ATOM 1326 N N . ARG A 1 169 ? 5.533 4.916 7.356 1.00 92.69 169 ARG A N 1
ATOM 1327 C CA . ARG A 1 169 ? 4.771 3.899 8.083 1.00 92.69 169 ARG A CA 1
ATOM 1328 C C . ARG A 1 169 ? 4.090 4.461 9.329 1.00 92.69 169 ARG A C 1
ATOM 1330 O O . ARG A 1 169 ? 2.951 4.088 9.597 1.00 92.69 169 ARG A O 1
ATOM 1337 N N . ALA A 1 170 ? 4.753 5.358 10.061 1.00 92.19 170 ALA A N 1
ATOM 1338 C CA . ALA A 1 170 ? 4.166 6.048 11.207 1.00 92.19 170 ALA A CA 1
ATOM 1339 C C . ALA A 1 170 ? 2.905 6.808 10.783 1.00 92.19 170 ALA A C 1
ATOM 1341 O O . ALA A 1 170 ? 1.849 6.618 11.376 1.00 92.19 170 ALA A O 1
ATOM 1342 N N . ARG A 1 171 ? 2.965 7.543 9.663 1.00 92.50 171 ARG A N 1
ATOM 1343 C CA . ARG A 1 171 ? 1.807 8.276 9.139 1.00 92.50 171 ARG A CA 1
ATOM 1344 C C . ARG A 1 171 ? 0.627 7.361 8.797 1.00 92.50 171 ARG A C 1
ATOM 1346 O O . ARG A 1 171 ? -0.499 7.668 9.170 1.00 92.50 171 ARG A O 1
ATOM 1353 N N . LEU A 1 172 ? 0.869 6.228 8.131 1.00 92.75 172 LEU A N 1
ATOM 1354 C CA . LEU A 1 172 ? -0.182 5.243 7.831 1.00 92.75 172 LEU A CA 1
ATOM 1355 C C . LEU A 1 172 ? -0.821 4.666 9.098 1.00 92.75 172 LEU A C 1
ATOM 1357 O O . LEU A 1 172 ? -2.044 4.538 9.172 1.00 92.75 172 LEU A O 1
ATOM 1361 N N . LYS A 1 173 ? -0.005 4.356 10.106 1.00 90.44 173 LYS A N 1
ATOM 1362 C CA . LYS A 1 173 ? -0.472 3.789 11.370 1.00 90.44 173 LYS A CA 1
ATOM 1363 C C . LYS A 1 173 ? -1.244 4.807 12.213 1.00 90.44 173 LYS A C 1
ATOM 1365 O O . LYS A 1 173 ? -2.314 4.492 12.717 1.00 90.44 173 LYS A O 1
ATOM 1370 N N . GLU A 1 174 ? -0.714 6.009 12.378 1.00 88.94 174 GLU A N 1
ATOM 1371 C CA . GLU A 1 174 ? -1.258 7.012 13.300 1.00 88.94 174 GLU A CA 1
ATOM 1372 C C . GLU A 1 174 ? -2.464 7.745 12.710 1.00 88.94 174 GLU A C 1
ATOM 1374 O O . GLU A 1 174 ? -3.469 7.930 13.391 1.00 88.94 174 GLU A O 1
ATOM 1379 N N . GLU A 1 175 ? -2.395 8.134 11.433 1.00 90.12 175 GLU A N 1
ATOM 1380 C CA . GLU A 1 175 ? -3.452 8.927 10.799 1.00 90.12 175 GLU A CA 1
ATOM 1381 C C . GLU A 1 175 ? -4.568 8.052 10.221 1.00 90.12 175 GLU A C 1
ATOM 1383 O O . GLU A 1 175 ? -5.737 8.438 10.279 1.00 90.12 175 GLU A O 1
ATOM 1388 N N . PHE A 1 176 ? -4.220 6.884 9.672 1.00 89.75 176 PHE A N 1
ATOM 1389 C CA . PHE A 1 176 ? -5.157 6.025 8.938 1.00 89.75 176 PHE A CA 1
ATOM 1390 C C . PHE A 1 176 ? -5.414 4.670 9.601 1.00 89.75 176 PHE A C 1
ATOM 1392 O O . PHE A 1 176 ? -6.291 3.947 9.139 1.00 89.75 176 PHE A O 1
ATOM 1399 N N . ARG A 1 177 ? -4.685 4.318 10.674 1.00 87.19 177 ARG A N 1
ATOM 1400 C CA . ARG A 1 177 ? -4.765 3.005 11.350 1.00 87.19 177 ARG A CA 1
ATOM 1401 C C . ARG A 1 177 ? -4.545 1.819 10.414 1.00 87.19 177 ARG A C 1
ATOM 1403 O O . ARG A 1 177 ? -5.019 0.716 10.658 1.00 87.19 177 ARG A O 1
ATOM 1410 N N . ILE A 1 178 ? -3.783 2.037 9.347 1.00 89.62 178 ILE A N 1
ATOM 1411 C CA . ILE A 1 178 ? -3.446 0.992 8.390 1.00 89.62 178 ILE A CA 1
ATOM 1412 C C . ILE A 1 178 ? -2.156 0.327 8.858 1.00 89.62 178 ILE A C 1
ATOM 1414 O O . ILE A 1 178 ? -1.083 0.934 8.847 1.00 89.62 178 ILE A O 1
ATOM 1418 N N . VAL A 1 179 ? -2.268 -0.940 9.254 1.00 87.69 179 VAL A N 1
ATOM 1419 C CA . VAL A 1 179 ? -1.135 -1.795 9.617 1.00 87.69 179 VAL A CA 1
ATOM 1420 C C . VAL A 1 179 ? -1.200 -3.041 8.737 1.00 87.69 179 VAL A C 1
ATOM 1422 O O . VAL A 1 179 ? -1.979 -3.943 9.033 1.00 87.69 179 VAL A O 1
ATOM 1425 N N . PRO A 1 180 ? -0.418 -3.118 7.646 1.00 83.69 180 PRO A N 1
ATOM 1426 C CA . PRO A 1 180 ? -0.538 -4.220 6.696 1.00 83.69 180 PRO A CA 1
ATOM 1427 C C . PRO A 1 180 ? -0.095 -5.566 7.280 1.00 83.69 180 PRO A C 1
ATOM 1429 O O . PRO A 1 180 ? -0.415 -6.599 6.710 1.00 83.69 180 PRO A O 1
ATOM 1432 N N . GLU A 1 181 ? 0.654 -5.580 8.389 1.00 83.69 181 GLU A N 1
ATOM 1433 C CA . GLU A 1 181 ? 1.017 -6.818 9.084 1.00 83.69 181 GLU A CA 1
ATOM 1434 C C . GLU A 1 181 ? -0.064 -7.351 10.031 1.00 83.69 181 GLU A C 1
ATOM 1436 O O . GLU A 1 181 ? 0.071 -8.470 10.521 1.00 83.69 181 GLU A O 1
ATOM 1441 N N . ASN A 1 182 ? -1.121 -6.580 10.290 1.00 85.94 182 ASN A N 1
ATOM 1442 C CA . ASN A 1 182 ? -2.251 -7.040 11.082 1.00 85.94 182 ASN A CA 1
ATOM 1443 C C . ASN A 1 182 ? -3.154 -7.926 10.208 1.00 85.94 182 ASN A C 1
ATOM 1445 O O . ASN A 1 182 ? -3.881 -7.420 9.351 1.00 85.94 182 ASN A O 1
ATOM 1449 N N . LEU A 1 183 ? -3.109 -9.243 10.432 1.00 82.44 183 LEU A N 1
ATOM 1450 C CA . LEU A 1 183 ? -3.843 -10.231 9.631 1.00 82.44 183 LEU A CA 1
ATOM 1451 C C . LEU A 1 183 ? -5.369 -10.088 9.738 1.00 82.44 183 LEU A C 1
ATOM 1453 O O . LEU A 1 183 ? -6.071 -10.488 8.814 1.00 82.44 183 LEU A O 1
ATOM 1457 N N . SER A 1 184 ? -5.881 -9.466 10.806 1.00 76.44 184 SER A N 1
ATOM 1458 C CA . SER A 1 184 ? -7.311 -9.164 10.960 1.00 76.44 184 SER A CA 1
ATOM 1459 C C . SER A 1 184 ? -7.787 -8.033 10.040 1.00 76.44 184 SER A C 1
ATOM 1461 O O . SER A 1 184 ? -8.971 -7.957 9.730 1.00 76.44 184 SER A O 1
ATOM 1463 N N . LEU A 1 185 ? -6.877 -7.157 9.595 1.00 80.69 185 LEU A N 1
ATOM 1464 C CA . LEU A 1 185 ? -7.170 -6.059 8.663 1.00 80.69 185 LEU A CA 1
ATOM 1465 C C . LEU A 1 185 ? -6.736 -6.371 7.233 1.00 80.69 185 LEU A C 1
ATOM 1467 O O . LEU A 1 185 ? -7.334 -5.879 6.277 1.00 80.69 185 LEU A O 1
ATOM 1471 N N . PHE A 1 186 ? -5.660 -7.140 7.086 1.00 84.25 186 PHE A N 1
ATOM 1472 C CA . PHE A 1 186 ? -5.022 -7.394 5.807 1.00 84.25 186 PHE A CA 1
ATOM 1473 C C . PHE A 1 186 ? -4.738 -8.886 5.633 1.00 84.25 186 PHE A C 1
ATOM 1475 O O . PHE A 1 186 ? -3.644 -9.380 5.916 1.00 84.25 186 PHE A O 1
ATOM 1482 N N . LEU A 1 187 ? -5.737 -9.608 5.130 1.00 84.56 187 LEU A N 1
ATOM 1483 C CA . LEU A 1 187 ? -5.625 -11.036 4.864 1.00 84.56 187 LEU A CA 1
ATOM 1484 C C . LEU A 1 187 ? -5.173 -11.276 3.420 1.00 84.56 187 LEU A C 1
ATOM 1486 O O . LEU A 1 187 ? -5.937 -11.137 2.466 1.00 84.56 187 LEU A O 1
ATOM 1490 N N . LEU A 1 188 ? -3.901 -11.630 3.253 1.00 80.62 188 LEU A N 1
ATOM 1491 C CA . LEU A 1 188 ? -3.381 -12.106 1.972 1.00 80.62 188 LEU A CA 1
ATOM 1492 C C . LEU A 1 188 ? -3.751 -13.575 1.761 1.00 80.62 188 LEU A C 1
ATOM 1494 O O . LEU A 1 188 ? -3.751 -14.353 2.711 1.00 80.62 188 LEU A O 1
ATOM 1498 N N . GLN A 1 189 ? -3.966 -13.959 0.500 1.00 77.00 189 GLN A N 1
ATOM 1499 C CA . GLN A 1 189 ? -4.292 -15.333 0.096 1.00 77.00 189 GLN A CA 1
ATOM 1500 C C . GLN A 1 189 ? -3.367 -16.377 0.750 1.00 77.00 189 GLN A C 1
ATOM 1502 O O . GLN A 1 189 ? -3.839 -17.350 1.324 1.00 77.00 189 GLN A O 1
ATOM 1507 N N . ASP A 1 190 ? -2.055 -16.130 0.738 1.00 75.06 190 ASP A N 1
ATOM 1508 C CA . ASP A 1 190 ? -1.047 -17.075 1.239 1.00 75.06 190 ASP A CA 1
ATOM 1509 C C . ASP A 1 190 ? -0.808 -16.969 2.761 1.00 75.06 190 ASP A C 1
ATOM 1511 O O . ASP A 1 190 ? 0.131 -17.569 3.284 1.00 75.06 190 ASP A O 1
ATOM 1515 N N . ARG A 1 191 ? -1.602 -16.153 3.468 1.00 77.44 191 ARG A N 1
ATOM 1516 C CA . ARG A 1 191 ? -1.460 -15.839 4.905 1.00 77.44 191 ARG A CA 1
ATOM 1517 C C . ARG A 1 191 ? -2.678 -16.254 5.729 1.00 77.44 191 ARG A C 1
ATOM 1519 O O . ARG A 1 191 ? -2.757 -15.920 6.904 1.00 77.44 191 ARG A O 1
ATOM 1526 N N . ILE A 1 192 ? -3.612 -16.977 5.116 1.00 80.81 192 ILE A N 1
ATOM 1527 C CA . ILE A 1 192 ? -4.803 -17.493 5.793 1.00 80.81 192 ILE A CA 1
ATOM 1528 C C . ILE A 1 192 ? -4.406 -18.506 6.872 1.00 80.81 192 ILE A C 1
ATOM 1530 O O . ILE A 1 192 ? -4.901 -18.413 7.986 1.00 80.81 192 ILE A O 1
ATOM 1534 N N . ALA A 1 193 ? -3.466 -19.411 6.579 1.00 84.06 193 ALA A N 1
ATOM 1535 C CA . ALA A 1 193 ? -2.947 -20.363 7.566 1.00 84.06 193 ALA A CA 1
ATOM 1536 C C . ALA A 1 193 ? -2.345 -19.646 8.787 1.00 84.06 193 ALA A C 1
ATOM 1538 O O . ALA A 1 193 ? -2.724 -19.933 9.915 1.00 84.06 193 ALA A O 1
ATOM 1539 N N . ASP A 1 194 ? -1.521 -18.620 8.549 1.00 83.31 194 ASP A N 1
ATOM 1540 C CA . ASP A 1 194 ? -0.910 -17.826 9.619 1.00 83.31 194 ASP A CA 1
ATOM 1541 C C . ASP A 1 194 ? -1.941 -17.162 10.546 1.00 83.31 194 ASP A C 1
ATOM 1543 O O . ASP A 1 194 ? -1.610 -16.891 11.692 1.00 83.31 194 ASP A O 1
ATOM 1547 N N . LEU A 1 195 ? -3.159 -16.866 10.067 1.00 82.06 195 LEU A N 1
ATOM 1548 C CA . LEU A 1 195 ? -4.242 -16.333 10.902 1.00 82.06 195 LEU A CA 1
ATOM 1549 C C . LEU A 1 195 ? -4.797 -17.405 11.851 1.00 82.06 195 LEU A C 1
ATOM 1551 O O . LEU A 1 195 ? -5.091 -17.093 13.001 1.00 82.06 195 LEU A O 1
ATOM 1555 N N . PHE A 1 196 ? -4.934 -18.646 11.378 1.00 83.94 196 PHE A N 1
ATOM 1556 C CA . PHE A 1 196 ? -5.405 -19.775 12.186 1.00 83.94 196 PHE A CA 1
ATOM 1557 C C . PHE A 1 196 ? -4.363 -20.248 13.204 1.00 83.94 196 PHE A C 1
ATOM 1559 O O . PHE A 1 196 ? -4.736 -20.731 14.270 1.00 83.94 196 PHE A O 1
ATOM 1566 N N . ASP A 1 197 ? -3.078 -20.056 12.907 1.00 88.31 197 ASP A N 1
ATOM 1567 C CA . ASP A 1 197 ? -1.977 -20.407 13.808 1.00 88.31 197 ASP A CA 1
ATOM 1568 C C . ASP A 1 197 ? -1.777 -19.394 14.954 1.00 88.31 197 ASP A C 1
ATOM 1570 O O . ASP A 1 197 ? -0.995 -19.646 15.876 1.00 88.31 197 ASP A O 1
ATOM 1574 N N . LEU A 1 198 ? -2.459 -18.240 14.921 1.00 85.81 198 LEU A N 1
ATOM 1575 C CA . LEU A 1 198 ? -2.348 -17.236 15.980 1.00 85.81 198 LEU A CA 1
ATOM 1576 C C . LEU A 1 198 ? -2.930 -17.750 17.297 1.00 85.81 198 LEU A C 1
ATOM 1578 O O . LEU A 1 198 ? -4.051 -18.259 17.367 1.00 85.81 198 LEU A O 1
ATOM 1582 N N . LYS A 1 199 ? -2.202 -17.512 18.390 1.00 89.00 199 LYS A N 1
ATOM 1583 C CA . LYS A 1 199 ? -2.720 -17.793 19.734 1.00 89.00 199 LYS A CA 1
ATOM 1584 C C . LYS A 1 199 ? -3.865 -16.827 20.076 1.00 89.00 199 LYS A C 1
ATOM 1586 O O . LYS A 1 199 ? -3.851 -15.683 19.613 1.00 89.00 199 LYS A O 1
ATOM 1591 N N . PRO A 1 200 ? -4.796 -17.199 20.977 1.00 87.88 200 PRO A N 1
ATOM 1592 C CA . PRO A 1 200 ? -5.908 -16.329 21.379 1.00 87.88 200 PRO A CA 1
ATOM 1593 C C . PRO A 1 200 ? -5.485 -14.910 21.795 1.00 87.88 200 PRO A C 1
ATOM 1595 O O . PRO A 1 200 ? -6.116 -13.927 21.413 1.00 87.88 200 PRO A O 1
ATOM 1598 N N . PHE A 1 201 ? -4.366 -14.783 22.514 1.00 87.81 201 PHE A N 1
ATOM 1599 C CA . PHE A 1 201 ? -3.803 -13.486 22.903 1.00 87.81 201 PHE A CA 1
ATOM 1600 C C . PHE A 1 201 ? -3.346 -12.633 21.703 1.00 87.81 201 PHE A C 1
ATOM 1602 O O . PHE A 1 201 ? -3.506 -11.414 21.695 1.00 87.81 201 PHE A O 1
ATOM 1609 N N . GLU A 1 202 ? -2.781 -13.255 20.669 1.00 86.06 202 GLU A N 1
ATOM 1610 C CA . GLU A 1 202 ? -2.307 -12.554 19.472 1.00 86.06 202 GLU A CA 1
ATOM 1611 C C . GLU A 1 202 ? -3.472 -12.100 18.591 1.00 86.06 202 GLU A C 1
ATOM 1613 O O . GLU A 1 202 ? -3.435 -10.990 18.055 1.00 86.06 202 GLU A O 1
ATOM 1618 N N . LEU A 1 203 ? -4.528 -12.916 18.506 1.00 84.00 203 LEU A N 1
ATOM 1619 C CA . LEU A 1 203 ? -5.791 -12.544 17.867 1.00 84.00 203 LEU A CA 1
ATOM 1620 C C . LEU A 1 203 ? -6.422 -11.334 18.557 1.00 84.00 203 LEU A C 1
ATOM 1622 O O . LEU A 1 203 ? -6.782 -10.369 17.881 1.00 84.00 203 LEU A O 1
ATOM 1626 N N . LEU A 1 204 ? -6.484 -11.345 19.893 1.00 85.88 204 LEU A N 1
ATOM 1627 C CA . LEU A 1 204 ? -6.991 -10.214 20.670 1.00 85.88 204 LEU A CA 1
ATOM 1628 C C . LEU A 1 204 ? -6.188 -8.942 20.382 1.00 85.88 204 LEU A C 1
ATOM 1630 O O . LEU A 1 204 ? -6.761 -7.908 20.051 1.00 85.88 204 LEU A O 1
ATOM 1634 N N . LYS A 1 205 ? -4.856 -9.028 20.404 1.00 85.12 205 LYS A N 1
ATOM 1635 C CA . LYS A 1 205 ? -3.978 -7.893 20.094 1.00 85.12 205 LYS A CA 1
ATOM 1636 C C . LYS A 1 205 ? -4.195 -7.347 18.677 1.00 85.12 205 LYS A C 1
ATOM 1638 O O . LYS A 1 205 ? -4.156 -6.132 18.473 1.00 85.12 205 LYS A O 1
ATOM 1643 N N . CYS A 1 206 ? -4.404 -8.218 17.689 1.00 81.56 206 CYS A N 1
ATOM 1644 C CA . CYS A 1 206 ? -4.724 -7.812 16.319 1.00 81.56 206 CYS A CA 1
ATOM 1645 C C . CYS A 1 206 ? -6.089 -7.111 16.246 1.00 81.56 206 CYS A C 1
ATOM 1647 O O . CYS A 1 206 ? -6.217 -6.072 15.589 1.00 81.56 206 CYS A O 1
ATOM 1649 N N . ALA A 1 207 ? -7.089 -7.618 16.969 1.00 81.38 207 ALA A N 1
ATOM 1650 C CA . ALA A 1 207 ? -8.406 -7.000 17.063 1.00 81.38 207 ALA A CA 1
ATOM 1651 C C . ALA A 1 207 ? -8.342 -5.617 17.735 1.00 81.38 207 ALA A C 1
ATOM 1653 O O . ALA A 1 207 ? -8.828 -4.641 17.168 1.00 81.38 207 ALA A O 1
ATOM 1654 N N . GLU A 1 208 ? -7.661 -5.481 18.873 1.00 82.94 208 GLU A N 1
ATOM 1655 C CA . GLU A 1 208 ? -7.516 -4.208 19.597 1.00 82.94 208 GLU A CA 1
ATOM 1656 C C . GLU A 1 208 ? -6.854 -3.115 18.754 1.00 82.94 208 GLU A C 1
ATOM 1658 O O . GLU A 1 208 ? -7.266 -1.958 18.787 1.00 82.94 208 GLU A O 1
ATOM 1663 N N . GLN A 1 209 ? -5.852 -3.472 17.949 1.00 77.25 209 GLN A N 1
ATOM 1664 C CA . GLN A 1 209 ? -5.194 -2.532 17.036 1.00 77.25 209 GLN A CA 1
ATOM 1665 C C . GLN A 1 209 ? -6.091 -2.086 15.873 1.00 77.25 209 GLN A C 1
ATOM 1667 O O . GLN A 1 209 ? -5.792 -1.083 15.221 1.00 77.25 209 GLN A O 1
ATOM 1672 N N . SER A 1 210 ? -7.159 -2.836 15.600 1.00 71.44 210 SER A N 1
ATOM 1673 C CA . SER A 1 210 ? -8.108 -2.590 14.511 1.00 71.44 210 SER A CA 1
ATOM 1674 C C . SER A 1 210 ? -9.275 -1.702 14.939 1.00 71.44 210 SER A C 1
ATOM 1676 O O . SER A 1 210 ? -9.869 -1.010 14.111 1.00 71.44 210 SER A O 1
ATOM 1678 N N . VAL A 1 211 ? -9.605 -1.703 16.230 1.00 73.50 211 VAL A N 1
ATOM 1679 C CA . VAL A 1 211 ? -10.728 -0.950 16.794 1.00 73.50 211 VAL A CA 1
ATOM 1680 C C . VAL A 1 211 ? -10.245 0.439 17.243 1.00 73.50 211 VAL A C 1
ATOM 1682 O O . VAL A 1 211 ? -9.103 0.602 17.681 1.00 73.50 211 VAL A O 1
ATOM 1685 N N . PRO A 1 212 ? -11.070 1.498 17.123 1.00 66.12 212 PRO A N 1
ATOM 1686 C CA . PRO A 1 212 ? -10.773 2.772 17.763 1.00 66.12 212 PRO A CA 1
ATOM 1687 C C . PRO A 1 212 ? -10.514 2.589 19.255 1.00 66.12 212 PRO A C 1
ATOM 1689 O O . PRO A 1 212 ? -11.237 1.850 19.917 1.00 66.12 212 PRO A O 1
ATOM 1692 N N . ALA A 1 213 ? -9.517 3.296 19.792 1.00 62.34 213 ALA A N 1
ATOM 1693 C CA . ALA A 1 213 ? -9.289 3.273 21.228 1.00 62.34 213 ALA A CA 1
ATOM 1694 C C . ALA A 1 213 ? -10.597 3.622 21.960 1.00 62.34 213 ALA A C 1
ATOM 1696 O O . ALA A 1 213 ? -11.284 4.558 21.528 1.00 62.34 213 ALA A O 1
ATOM 1697 N N . PRO A 1 214 ? -10.939 2.897 23.038 1.00 57.91 214 PRO A N 1
ATOM 1698 C CA . PRO A 1 214 ? -12.172 3.147 23.756 1.00 57.91 214 PRO A CA 1
ATOM 1699 C C . PRO A 1 214 ? -12.204 4.605 24.226 1.00 57.91 214 PRO A C 1
ATOM 1701 O O . PRO A 1 214 ? -11.143 5.185 24.530 1.00 57.91 214 PRO A O 1
ATOM 1704 N N . PRO A 1 215 ? -13.400 5.217 24.255 1.00 55.91 215 PRO A N 1
ATOM 1705 C CA . PRO A 1 215 ? -13.549 6.593 24.690 1.00 55.91 215 PRO A CA 1
ATOM 1706 C C . PRO A 1 215 ? -12.958 6.763 26.099 1.00 55.91 215 PRO A C 1
ATOM 1708 O O . PRO A 1 215 ? -12.934 5.806 26.878 1.00 55.91 215 PRO A O 1
ATOM 1711 N N . PRO A 1 216 ? -12.471 7.965 26.456 1.00 60.16 216 PRO A N 1
ATOM 1712 C CA . PRO A 1 216 ? -11.822 8.213 27.746 1.00 60.16 216 PRO A CA 1
ATOM 1713 C C . PRO A 1 216 ? -12.649 7.769 28.964 1.00 60.16 216 PRO A C 1
ATOM 1715 O O . PRO A 1 216 ? -12.078 7.408 29.990 1.00 60.16 216 PRO A O 1
ATOM 1718 N N . SER A 1 217 ? -13.979 7.736 28.834 1.00 63.28 217 SER A N 1
ATOM 1719 C CA . SER A 1 217 ? -14.926 7.249 29.842 1.00 63.28 217 SER A CA 1
ATOM 1720 C C . SER A 1 217 ? -14.734 5.777 30.227 1.00 63.28 217 SER A C 1
ATOM 1722 O O . SER A 1 217 ? -14.953 5.424 31.378 1.00 63.28 217 SER A O 1
ATOM 1724 N N . LEU A 1 218 ? -14.269 4.934 29.302 1.00 56.97 218 LEU A N 1
ATOM 1725 C CA . LEU A 1 218 ? -14.034 3.498 29.501 1.00 56.97 218 LEU A CA 1
ATOM 1726 C C . LEU A 1 218 ? -12.605 3.170 29.969 1.00 56.97 218 LEU A C 1
ATOM 1728 O O . LEU A 1 218 ? -12.285 2.010 30.201 1.00 56.97 218 LEU A O 1
ATOM 1732 N N . ARG A 1 219 ? -11.725 4.173 30.120 1.00 55.72 219 ARG A N 1
ATOM 1733 C CA . ARG A 1 219 ? -10.327 3.971 30.558 1.00 55.72 219 ARG A CA 1
ATOM 1734 C C . ARG A 1 219 ? -10.144 3.931 32.079 1.00 55.72 219 ARG A C 1
ATOM 1736 O O . ARG A 1 219 ? -9.037 3.673 32.544 1.00 55.72 219 ARG A O 1
ATOM 1743 N N . ARG A 1 220 ? -11.199 4.181 32.861 1.00 47.38 220 ARG A N 1
ATOM 1744 C CA . ARG A 1 220 ? -11.188 4.046 34.326 1.00 47.38 220 ARG A CA 1
ATOM 1745 C C . ARG A 1 220 ? -11.610 2.622 34.694 1.00 47.38 220 ARG A C 1
ATOM 1747 O O . ARG A 1 220 ? -12.799 2.352 34.778 1.00 47.38 220 ARG A O 1
ATOM 1754 N N . GLY A 1 221 ? -10.656 1.709 34.871 1.00 54.19 221 GLY A N 1
ATOM 1755 C CA . GLY A 1 221 ? -10.989 0.356 35.342 1.00 54.19 221 GLY A CA 1
ATOM 1756 C C . GLY A 1 221 ? -9.854 -0.667 35.403 1.00 54.19 221 GLY A C 1
ATOM 1757 O O . GLY A 1 221 ? -10.009 -1.666 36.087 1.00 54.19 221 GLY A O 1
ATOM 1758 N N . PHE A 1 222 ? -8.711 -0.427 34.752 1.00 46.50 222 PHE A N 1
ATOM 1759 C CA . PHE A 1 222 ? -7.601 -1.400 34.697 1.00 46.50 222 PHE A CA 1
ATOM 1760 C C . PHE A 1 222 ? -6.282 -0.880 35.286 1.00 46.50 222 PHE A C 1
ATOM 1762 O O . PHE A 1 222 ? -5.204 -1.280 34.860 1.00 46.50 222 PHE A O 1
ATOM 1769 N N . ALA A 1 223 ? -6.362 0.025 36.260 1.00 39.88 223 ALA A N 1
ATOM 1770 C CA . ALA A 1 223 ? -5.232 0.357 37.120 1.00 39.88 223 ALA A CA 1
ATOM 1771 C C . ALA A 1 223 ? -5.603 -0.038 38.553 1.00 39.88 223 ALA A C 1
ATOM 1773 O O . ALA A 1 223 ? -6.204 0.753 39.279 1.00 39.88 223 ALA A O 1
ATOM 1774 N N . ALA A 1 224 ? -5.301 -1.287 38.897 1.00 35.75 224 ALA A N 1
ATOM 1775 C CA . ALA A 1 224 ? -5.160 -1.780 40.260 1.00 35.75 224 ALA A CA 1
ATOM 1776 C C . ALA A 1 224 ? -3.823 -2.520 40.327 1.00 35.75 224 ALA A C 1
ATOM 1778 O O . ALA A 1 224 ? -3.534 -3.257 39.354 1.00 35.75 224 ALA A O 1
#

Radius of gyration: 24.38 Å; Cα contacts (8 Å, |Δi|>4): 321; chains: 1; bounding box: 91×41×74 Å